Protein 2CCY (pdb70)

Organism: Magnetospirillum molischianum (NCBI:txid1083)

Sequence (254 aa):
QSKPEDLLKLRQGLMQTLKSQWVPIAGFAAGKADLPADAAQRAENMAMVAKLAPIGWAKGTEALPNGETKPEAFGSKSAEFLEGWKALATESTKLAAAAKAGPDALKAQAAATGKVCKACHEEFKQDQSKPEDLLKLRQGLMQTLKSQWVPIAGFAAGKADLPADAAQRAENMAMVAKLAPIGWAKGTEALPNGETKPEAFGSKSAEFLEGWKALATESTKLAAAAKAGPDALKAQAAATGKVCKACHEEFKQD

InterPro domains:
  IPR002321 Cytochrome c, class II [PF01322] (8-126)
  IPR002321 Cytochrome c, class II [PS51009] (7-127)
  IPR010980 Cytochrome c/b562 [SSF47175] (3-127)
  IPR012127 Cytochrome c prime [PIRSF000027] (2-127)
  IPR015984 Cytochrome c prime, subgroup [PR00608] (92-115)
  IPR015984 Cytochrome c prime, subgroup [PR00608] (115-126)

Secondary structure (DSSP, 8-state):
---HHHHHHHHHHHHHHHHHHHHHHHHHHTTSSPPPTTHHHHHHHHHHHHHHGGGGG-TT-TT-TT--B-HHHHTTTHHHHHHHHHHHHHHHHHHHHHHHH-HHHHHHHHHHHHHHHHHHHHHHB--/---HHHHHHHHHHHHHHHHHHHHHHHHHHHTSSPPPTTHHHHHHHHHHHHHHGGGGG-TT-TT-TT--B-GGGTTTTHHHHHHHHHHHHHHHHHHHHHHHH-HHHHHHHHHHHHHHHHHHHHHHB--

Structure (mmCIF, N/CA/C/O backbone):
data_2CCY
#
_entry.id   2CCY
#
_cell.length_a   56.580
_cell.length_b   72.330
_cell.length_c   75.440
_cell.angle_alpha   90.00
_cell.angle_beta   90.00
_cell.angle_gamma   90.00
#
_symmetry.space_group_name_H-M   'P 21 21 21'
#
loop_
_entity.id
_entity.type
_entity.pdbx_description
1 polymer 'CYTOCHROME C'
2 non-polymer 'HEME C'
3 water water
#
loop_
_atom_site.group_PDB
_atom_site.id
_atom_site.type_symbol
_atom_site.label_atom_id
_atom_site.label_alt_id
_atom_site.label_comp_id
_atom_site.label_asym_id
_atom_site.label_entity_id
_atom_site.label_seq_id
_atom_site.pdbx_PDB_ins_code
_atom_site.Cartn_x
_atom_site.Cartn_y
_atom_site.Cartn_z
_atom_site.occupancy
_atom_site.B_iso_or_equiv
_atom_site.auth_seq_id
_atom_site.auth_comp_id
_atom_site.auth_asym_id
_atom_site.auth_atom_id
_atom_site.pdbx_PDB_model_num
ATOM 1 N N . GLN A 1 2 ? -1.395 18.025 2.631 1.00 69.69 2 GLN A N 1
ATOM 2 C CA . GLN A 1 2 ? -2.061 17.062 3.528 1.00 69.14 2 GLN A CA 1
ATOM 3 C C . GLN A 1 2 ? -1.356 16.822 4.868 1.00 67.95 2 GLN A C 1
ATOM 4 O O . GLN A 1 2 ? -0.279 17.358 5.248 1.00 68.18 2 GLN A O 1
ATOM 6 N N . SER A 1 3 ? -2.007 15.946 5.635 1.00 65.37 3 SER A N 1
ATOM 7 C CA . SER A 1 3 ? -1.605 15.394 6.915 1.00 61.64 3 SER A CA 1
ATOM 8 C C . SER A 1 3 ? -2.548 15.743 8.061 1.00 57.48 3 SER A C 1
ATOM 9 O O . SER A 1 3 ? -2.935 16.924 8.098 1.00 58.42 3 SER A O 1
ATOM 12 N N . LYS A 1 4 ? -2.876 14.783 8.909 1.00 52.38 4 LYS A N 1
ATOM 13 C CA . LYS A 1 4 ? -3.710 15.093 10.098 1.00 46.69 4 LYS A CA 1
ATOM 14 C C . LYS A 1 4 ? -2.819 16.006 10.959 1.00 43.23 4 LYS A C 1
ATOM 15 O O . LYS A 1 4 ? -1.581 15.890 10.986 1.00 42.39 4 LYS A O 1
ATOM 21 N N . PRO A 1 5 ? -3.454 16.892 11.669 1.00 40.39 5 PRO A N 1
ATOM 22 C CA . PRO A 1 5 ? -2.779 17.869 12.515 1.00 37.12 5 PRO A CA 1
ATOM 23 C C . PRO A 1 5 ? -2.168 17.205 13.698 1.00 34.45 5 PRO A C 1
ATOM 24 O O . PRO A 1 5 ? -1.198 17.794 14.152 1.00 34.55 5 PRO A O 1
ATOM 28 N N . GLU A 1 6 ? -2.616 16.066 14.153 1.00 32.12 6 GLU A N 1
ATOM 29 C CA . GLU A 1 6 ? -2.014 15.443 15.335 1.00 32.28 6 GLU A CA 1
ATOM 30 C C . GLU A 1 6 ? -0.631 14.925 14.942 1.00 31.54 6 GLU A C 1
ATOM 31 O O . GLU A 1 6 ? 0.314 14.991 15.738 1.00 29.49 6 GLU A O 1
ATOM 37 N N . ASP A 1 7 ? -0.534 14.464 13.702 1.00 30.59 7 ASP A N 1
ATOM 38 C CA . ASP A 1 7 ? 0.742 13.990 13.102 1.00 29.00 7 ASP A CA 1
ATOM 39 C C . ASP A 1 7 ? 1.674 15.166 12.826 1.00 27.92 7 ASP A C 1
ATOM 40 O O . ASP A 1 7 ? 2.957 15.004 12.969 1.00 27.69 7 ASP A O 1
ATOM 45 N N . LEU A 1 8 ? 1.147 16.277 12.338 1.00 24.88 8 LEU A N 1
ATOM 46 C CA . LEU A 1 8 ? 1.871 17.476 12.182 1.00 26.77 8 LEU A CA 1
ATOM 47 C C . LEU A 1 8 ? 2.411 17.947 13.559 1.00 24.32 8 LEU A C 1
ATOM 48 O O . LEU A 1 8 ? 3.523 18.510 13.499 1.00 27.20 8 LEU A O 1
ATOM 53 N N . LEU A 1 9 ? 1.576 17.789 14.596 1.00 24.36 9 LEU A N 1
ATOM 54 C CA . LEU A 1 9 ? 2.138 18.370 15.858 1.00 23.20 9 LEU A CA 1
ATOM 55 C C . LEU A 1 9 ? 3.183 17.378 16.398 1.00 21.24 9 LEU A C 1
ATOM 56 O O . LEU A 1 9 ? 4.038 17.793 17.162 1.00 20.44 9 LEU A O 1
ATOM 61 N N . LYS A 1 10 ? 2.905 16.102 16.260 1.00 22.30 10 LYS A N 1
ATOM 62 C CA . LYS A 1 10 ? 3.912 15.058 16.725 1.00 24.15 10 LYS A CA 1
ATOM 63 C C . LYS A 1 10 ? 5.266 15.385 16.010 1.00 24.16 10 LYS A C 1
ATOM 64 O O . LYS A 1 10 ? 6.290 15.212 16.692 1.00 21.46 10 LYS A O 1
ATOM 70 N N . LEU A 1 11 ? 5.295 15.639 14.727 1.00 20.29 11 LEU A N 1
ATOM 71 C CA . LEU A 1 11 ? 6.466 16.097 13.966 1.00 23.29 11 LEU A CA 1
ATOM 72 C C . LEU A 1 11 ? 7.251 17.154 14.667 1.00 24.20 11 LEU A C 1
ATOM 73 O O . LEU A 1 11 ? 8.444 17.104 15.130 1.00 18.50 11 LEU A O 1
ATOM 78 N N . ARG A 1 12 ? 6.616 18.280 14.857 1.00 21.44 12 ARG A N 1
ATOM 79 C CA . ARG A 1 12 ? 7.108 19.506 15.459 1.00 18.15 12 ARG A CA 1
ATOM 80 C C . ARG A 1 12 ? 7.571 19.194 16.881 1.00 21.06 12 ARG A C 1
ATOM 81 O O . ARG A 1 12 ? 8.732 19.516 17.254 1.00 19.45 12 ARG A O 1
ATOM 89 N N . GLN A 1 13 ? 6.717 18.621 17.675 1.00 19.76 13 GLN A N 1
ATOM 90 C CA . GLN A 1 13 ? 7.107 18.413 19.062 1.00 19.88 13 GLN A CA 1
ATOM 91 C C . GLN A 1 13 ? 8.174 17.335 19.110 1.00 18.18 13 GLN A C 1
ATOM 92 O O . GLN A 1 13 ? 8.879 17.329 20.161 1.00 20.55 13 GLN A O 1
ATOM 98 N N . GLY A 1 14 ? 8.109 16.289 18.305 1.00 17.98 14 GLY A N 1
ATOM 99 C CA . GLY A 1 14 ? 9.140 15.202 18.416 1.00 16.09 14 GLY A CA 1
ATOM 100 C C . GLY A 1 14 ? 10.525 15.821 17.951 1.00 15.33 14 GLY A C 1
ATOM 101 O O . GLY A 1 14 ? 11.502 15.199 18.495 1.00 20.13 14 GLY A O 1
ATOM 102 N N . LEU A 1 15 ? 10.548 16.685 16.985 1.00 17.76 15 LEU A N 1
ATOM 103 C CA . LEU A 1 15 ? 11.899 17.267 16.698 1.00 16.12 15 LEU A CA 1
ATOM 104 C C . LEU A 1 15 ? 12.449 17.910 17.929 1.00 18.15 15 LEU A C 1
ATOM 105 O O . LEU A 1 15 ? 13.672 17.905 18.219 1.00 19.47 15 LEU A O 1
ATOM 110 N N . MET A 1 16 ? 11.648 18.627 18.716 1.00 19.05 16 MET A N 1
ATOM 111 C CA . MET A 1 16 ? 12.065 19.379 19.895 1.00 17.98 16 MET A CA 1
ATOM 112 C C . MET A 1 16 ? 12.466 18.408 20.990 1.00 20.20 16 MET A C 1
ATOM 113 O O . MET A 1 16 ? 13.334 18.657 21.833 1.00 18.85 16 MET A O 1
ATOM 118 N N . GLN A 1 17 ? 11.793 17.245 21.097 1.00 19.00 17 GLN A N 1
ATOM 119 C CA . GLN A 1 17 ? 12.176 16.252 22.075 1.00 16.10 17 GLN A CA 1
ATOM 120 C C . GLN A 1 17 ? 13.592 15.695 21.585 1.00 18.06 17 GLN A C 1
ATOM 121 O O . GLN A 1 17 ? 14.200 15.305 22.580 1.00 18.99 17 GLN A O 1
ATOM 127 N N . THR A 1 18 ? 13.801 15.552 20.300 1.00 18.01 18 THR A N 1
ATOM 128 C CA . THR A 1 18 ? 15.151 14.992 19.911 1.00 15.80 18 THR A CA 1
ATOM 129 C C . THR A 1 18 ? 16.182 16.042 20.241 1.00 18.35 18 THR A C 1
ATOM 130 O O . THR A 1 18 ? 17.211 15.654 20.891 1.00 17.45 18 THR A O 1
ATOM 134 N N . LEU A 1 19 ? 15.938 17.328 20.053 1.00 21.82 19 LEU A N 1
ATOM 135 C CA . LEU A 1 19 ? 16.812 18.404 20.516 1.00 20.49 19 LEU A CA 1
ATOM 136 C C . LEU A 1 19 ? 17.104 18.357 22.013 1.00 22.94 19 LEU A C 1
ATOM 137 O O . LEU A 1 19 ? 18.287 18.278 22.470 1.00 23.95 19 LEU A O 1
ATOM 142 N N . LYS A 1 20 ? 16.102 18.265 22.883 1.00 20.52 20 LYS A N 1
ATOM 143 C CA . LYS A 1 20 ? 16.261 18.212 24.316 1.00 21.27 20 LYS A CA 1
ATOM 144 C C . LYS A 1 20 ? 17.036 16.965 24.697 1.00 21.47 20 LYS A C 1
ATOM 145 O O . LYS A 1 20 ? 17.878 17.109 25.567 1.00 23.20 20 LYS A O 1
ATOM 151 N N . SER A 1 21 ? 16.752 15.857 24.059 1.00 20.06 21 SER A N 1
ATOM 152 C CA . SER A 1 21 ? 17.453 14.611 24.543 1.00 18.66 21 SER A CA 1
ATOM 153 C C . SER A 1 21 ? 18.953 14.760 24.302 1.00 21.75 21 SER A C 1
ATOM 154 O O . SER A 1 21 ? 19.745 14.243 25.132 1.00 22.77 21 SER A O 1
ATOM 157 N N . GLN A 1 22 ? 19.405 15.378 23.277 1.00 21.80 22 GLN A N 1
ATOM 158 C CA . GLN A 1 22 ? 20.891 15.614 23.086 1.00 21.62 22 GLN A CA 1
ATOM 159 C C . GLN A 1 22 ? 21.421 16.790 23.929 1.00 22.41 22 GLN A C 1
ATOM 160 O O . GLN A 1 22 ? 22.658 16.695 24.250 1.00 23.41 22 GLN A O 1
ATOM 166 N N . TRP A 1 23 ? 20.676 17.815 24.236 1.00 21.73 23 TRP A N 1
ATOM 167 C CA . TRP A 1 23 ? 21.127 19.021 24.909 1.00 22.68 23 TRP A CA 1
ATOM 168 C C . TRP A 1 23 ? 21.297 18.799 26.396 1.00 26.15 23 TRP A C 1
ATOM 169 O O . TRP A 1 23 ? 22.209 19.267 27.074 1.00 25.17 23 TRP A O 1
ATOM 180 N N . VAL A 1 24 ? 20.382 18.040 26.949 1.00 26.98 24 VAL A N 1
ATOM 181 C CA . VAL A 1 24 ? 20.265 17.875 28.395 1.00 28.15 24 VAL A CA 1
ATOM 182 C C . VAL A 1 24 ? 21.494 17.503 29.176 1.00 26.64 24 VAL A C 1
ATOM 183 O O . VAL A 1 24 ? 21.759 18.156 30.212 1.00 27.57 24 VAL A O 1
ATOM 187 N N . PRO A 1 25 ? 22.246 16.512 28.802 1.00 25.69 25 PRO A N 1
ATOM 188 C CA . PRO A 1 25 ? 23.421 16.055 29.516 1.00 24.71 25 PRO A CA 1
ATOM 189 C C . PRO A 1 25 ? 24.487 17.146 29.521 1.00 26.44 25 PRO A C 1
ATOM 190 O O . PRO A 1 25 ? 25.325 17.187 30.435 1.00 30.16 25 PRO A O 1
ATOM 194 N N . ILE A 1 26 ? 24.535 17.834 28.401 1.00 26.36 26 ILE A N 1
ATOM 195 C CA . ILE A 1 26 ? 25.540 18.949 28.223 1.00 27.49 26 ILE A CA 1
ATOM 196 C C . ILE A 1 26 ? 25.165 20.185 29.058 1.00 27.02 26 ILE A C 1
ATOM 197 O O . ILE A 1 26 ? 26.045 20.783 29.713 1.00 27.18 26 ILE A O 1
ATOM 202 N N . ALA A 1 27 ? 23.922 20.627 29.080 1.00 26.90 27 ALA A N 1
ATOM 203 C CA . ALA A 1 27 ? 23.440 21.725 29.890 1.00 27.84 27 ALA A CA 1
ATOM 204 C C . ALA A 1 27 ? 23.663 21.294 31.344 1.00 30.65 27 ALA A C 1
ATOM 205 O O . ALA A 1 27 ? 24.119 22.120 32.147 1.00 34.09 27 ALA A O 1
ATOM 207 N N . GLY A 1 28 ? 23.420 20.033 31.675 1.00 29.92 28 GLY A N 1
ATOM 208 C CA . GLY A 1 28 ? 23.563 19.503 33.041 1.00 31.14 28 GLY A CA 1
ATOM 209 C C . GLY A 1 28 ? 25.003 19.646 33.536 1.00 34.26 28 GLY A C 1
ATOM 210 O O . GLY A 1 28 ? 25.195 20.141 34.658 1.00 33.64 28 GLY A O 1
ATOM 211 N N . PHE A 1 29 ? 25.953 19.237 32.729 1.00 34.91 29 PHE A N 1
ATOM 212 C CA . PHE A 1 29 ? 27.375 19.461 32.920 1.00 36.62 29 PHE A CA 1
ATOM 213 C C . PHE A 1 29 ? 27.720 20.942 33.082 1.00 36.13 29 PHE A C 1
ATOM 214 O O . PHE A 1 29 ? 28.376 21.264 34.090 1.00 37.72 29 PHE A O 1
ATOM 222 N N . ALA A 1 30 ? 27.331 21.794 32.189 1.00 34.77 30 ALA A N 1
ATOM 223 C CA . ALA A 1 30 ? 27.686 23.204 32.224 1.00 35.84 30 ALA A CA 1
ATOM 224 C C . ALA A 1 30 ? 27.211 23.819 33.524 1.00 39.53 30 ALA A C 1
ATOM 225 O O . ALA A 1 30 ? 27.737 24.838 34.030 1.00 39.83 30 ALA A O 1
ATOM 227 N N . ALA A 1 31 ? 26.164 23.217 34.081 1.00 41.49 31 ALA A N 1
ATOM 228 C CA . ALA A 1 31 ? 25.508 23.669 35.299 1.00 42.76 31 ALA A CA 1
ATOM 229 C C . ALA A 1 31 ? 26.201 23.062 36.507 1.00 43.18 31 ALA A C 1
ATOM 230 O O . ALA A 1 31 ? 25.926 23.599 37.564 1.00 44.47 31 ALA A O 1
ATOM 232 N N . GLY A 1 32 ? 26.947 22.029 36.386 1.00 45.86 32 GLY A N 1
ATOM 233 C CA . GLY A 1 32 ? 27.671 21.393 37.507 1.00 48.93 32 GLY A CA 1
ATOM 234 C C . GLY A 1 32 ? 26.899 20.266 38.202 1.00 50.78 32 GLY A C 1
ATOM 235 O O . GLY A 1 32 ? 27.307 19.672 39.237 1.00 52.44 32 GLY A O 1
ATOM 236 N N . LYS A 1 33 ? 25.804 19.881 37.567 1.00 50.31 33 LYS A N 1
ATOM 237 C CA . LYS A 1 33 ? 24.865 18.872 38.014 1.00 48.94 33 LYS A CA 1
ATOM 238 C C . LYS A 1 33 ? 25.071 17.488 37.442 1.00 47.11 33 LYS A C 1
ATOM 239 O O . LYS A 1 33 ? 24.290 16.585 37.868 1.00 47.26 33 LYS A O 1
ATOM 245 N N . ALA A 1 34 ? 25.996 17.265 36.537 1.00 44.37 34 ALA A N 1
ATOM 246 C CA . ALA A 1 34 ? 26.180 15.905 35.973 1.00 42.52 34 ALA A CA 1
ATOM 247 C C . ALA A 1 34 ? 27.612 15.906 35.474 1.00 41.71 34 ALA A C 1
ATOM 248 O O . ALA A 1 34 ? 28.152 17.035 35.427 1.00 42.12 34 ALA A O 1
ATOM 250 N N . ASP A 1 35 ? 28.117 14.750 35.156 1.00 42.94 35 ASP A N 1
ATOM 251 C CA . ASP A 1 35 ? 29.498 14.664 34.652 1.00 43.94 35 ASP A CA 1
ATOM 252 C C . ASP A 1 35 ? 29.442 15.024 33.148 1.00 41.42 35 ASP A C 1
ATOM 253 O O . ASP A 1 35 ? 28.368 15.053 32.595 1.00 38.08 35 ASP A O 1
ATOM 258 N N . LEU A 1 36 ? 30.647 15.168 32.689 1.00 37.99 36 LEU A N 1
ATOM 259 C CA . LEU A 1 36 ? 30.823 15.506 31.285 1.00 37.76 36 LEU A CA 1
ATOM 260 C C . LEU A 1 36 ? 30.411 14.304 30.450 1.00 38.15 36 LEU A C 1
ATOM 261 O O . LEU A 1 36 ? 30.917 13.155 30.566 1.00 39.56 36 LEU A O 1
ATOM 266 N N . PRO A 1 37 ? 29.577 14.589 29.434 1.00 36.69 37 PRO A N 1
ATOM 267 C CA . PRO A 1 37 ? 29.149 13.510 28.540 1.00 35.94 37 PRO A CA 1
ATOM 268 C C . PRO A 1 37 ? 30.351 13.108 27.687 1.00 35.12 37 PRO A C 1
ATOM 269 O O . PRO A 1 37 ? 31.025 13.973 27.133 1.00 36.99 37 PRO A O 1
ATOM 273 N N . ALA A 1 38 ? 30.565 11.823 27.562 1.00 34.85 38 ALA A N 1
ATOM 274 C CA . ALA A 1 38 ? 31.696 11.335 26.730 1.00 33.63 38 ALA A CA 1
ATOM 275 C C . ALA A 1 38 ? 31.531 11.590 25.258 1.00 32.74 38 ALA A C 1
ATOM 276 O O . ALA A 1 38 ? 32.394 11.645 24.364 1.00 33.47 38 ALA A O 1
ATOM 278 N N . ASP A 1 39 ? 30.253 11.700 24.853 1.00 32.55 39 ASP A N 1
ATOM 279 C CA . ASP A 1 39 ? 29.798 11.902 23.480 1.00 31.46 39 ASP A CA 1
ATOM 280 C C . ASP A 1 39 ? 29.327 13.357 23.340 1.00 29.07 39 ASP A C 1
ATOM 281 O O . ASP A 1 39 ? 28.430 13.462 22.518 1.00 27.16 39 ASP A O 1
ATOM 286 N N . ALA A 1 40 ? 29.842 14.318 24.109 1.00 24.78 40 ALA A N 1
ATOM 287 C CA . ALA A 1 40 ? 29.313 15.643 23.933 1.00 22.72 40 ALA A CA 1
ATOM 288 C C . ALA A 1 40 ? 29.412 16.119 22.513 1.00 22.75 40 ALA A C 1
ATOM 289 O O . ALA A 1 40 ? 28.497 16.836 21.975 1.00 20.01 40 ALA A O 1
ATOM 291 N N . ALA A 1 41 ? 30.415 15.741 21.733 1.00 16.95 41 ALA A N 1
ATOM 292 C CA . ALA A 1 41 ? 30.658 16.223 20.389 1.00 17.96 41 ALA A CA 1
ATOM 293 C C . ALA A 1 41 ? 29.534 15.718 19.457 1.00 17.53 41 ALA A C 1
ATOM 294 O O . ALA A 1 41 ? 29.035 16.505 18.619 1.00 23.61 41 ALA A O 1
ATOM 296 N N . GLN A 1 42 ? 29.190 14.492 19.542 1.00 19.99 42 GLN A N 1
ATOM 297 C CA . GLN A 1 42 ? 28.206 13.772 18.745 1.00 19.62 42 GLN A CA 1
ATOM 298 C C . GLN A 1 42 ? 26.787 14.406 19.105 1.00 15.08 42 GLN A C 1
ATOM 299 O O . GLN A 1 42 ? 26.171 14.678 18.072 1.00 16.62 42 GLN A O 1
ATOM 309 N N . ARG A 1 43 ? 26.560 14.594 20.377 1.00 17.73 43 ARG A N 1
ATOM 310 C CA . ARG A 1 43 ? 25.291 15.271 20.763 1.00 17.37 43 ARG A CA 1
ATOM 311 C C . ARG A 1 43 ? 25.100 16.565 20.063 1.00 18.59 43 ARG A C 1
ATOM 312 O O . ARG A 1 43 ? 24.042 17.098 19.634 1.00 17.74 43 ARG A O 1
ATOM 320 N N . ALA A 1 44 ? 26.253 17.375 20.182 1.00 16.93 44 ALA A N 1
ATOM 321 C CA . ALA A 1 44 ? 26.180 18.691 19.532 1.00 17.58 44 ALA A CA 1
ATOM 322 C C . ALA A 1 44 ? 25.980 18.617 18.080 1.00 18.91 44 ALA A C 1
ATOM 323 O O . ALA A 1 44 ? 25.279 19.540 17.578 1.00 18.67 44 ALA A O 1
ATOM 325 N N . GLU A 1 45 ? 26.673 17.780 17.269 1.00 17.82 45 GLU A N 1
ATOM 326 C CA . GLU A 1 45 ? 26.413 17.719 15.853 1.00 17.18 45 GLU A CA 1
ATOM 327 C C . GLU A 1 45 ? 24.911 17.256 15.616 1.00 15.18 45 GLU A C 1
ATOM 328 O O . GLU A 1 45 ? 24.432 17.718 14.561 1.00 17.08 45 GLU A O 1
ATOM 334 N N . ASN A 1 46 ? 24.461 16.448 16.531 1.00 15.94 46 ASN A N 1
ATOM 335 C CA . ASN A 1 46 ? 23.045 16.024 16.319 1.00 13.46 46 ASN A CA 1
ATOM 336 C C . ASN A 1 46 ? 22.170 17.286 16.503 1.00 18.99 46 ASN A C 1
ATOM 337 O O . ASN A 1 46 ? 21.130 17.316 15.762 1.00 15.37 46 ASN A O 1
ATOM 342 N N . MET A 1 47 ? 22.404 18.063 17.535 1.00 15.93 47 MET A N 1
ATOM 343 C CA . MET A 1 47 ? 21.627 19.318 17.692 1.00 17.96 47 MET A CA 1
ATOM 344 C C . MET A 1 47 ? 21.733 20.115 16.424 1.00 18.28 47 MET A C 1
ATOM 345 O O . MET A 1 47 ? 20.645 20.733 16.178 1.00 17.78 47 MET A O 1
ATOM 350 N N . ALA A 1 48 ? 22.883 20.320 15.755 1.00 16.21 48 ALA A N 1
ATOM 351 C CA . ALA A 1 48 ? 22.933 21.127 14.567 1.00 14.35 48 ALA A CA 1
ATOM 352 C C . ALA A 1 48 ? 22.050 20.532 13.480 1.00 18.32 48 ALA A C 1
ATOM 353 O O . ALA A 1 48 ? 21.447 21.334 12.755 1.00 18.41 48 ALA A O 1
ATOM 355 N N . MET A 1 49 ? 21.981 19.254 13.289 1.00 16.48 49 MET A N 1
ATOM 356 C CA . MET A 1 49 ? 21.096 18.642 12.299 1.00 12.28 49 MET A CA 1
ATOM 357 C C . MET A 1 49 ? 19.618 18.924 12.733 1.00 14.88 49 MET A C 1
ATOM 358 O O . MET A 1 49 ? 18.938 19.265 11.734 1.00 16.74 49 MET A O 1
ATOM 363 N N . VAL A 1 50 ? 19.295 18.776 13.939 1.00 16.12 50 VAL A N 1
ATOM 364 C CA . VAL A 1 50 ? 17.809 19.116 14.275 1.00 17.85 50 VAL A CA 1
ATOM 365 C C . VAL A 1 50 ? 17.500 20.486 13.832 1.00 19.90 50 VAL A C 1
ATOM 366 O O . VAL A 1 50 ? 16.352 20.885 13.365 1.00 17.45 50 VAL A O 1
ATOM 370 N N . ALA A 1 51 ? 18.386 21.477 14.064 1.00 18.69 51 ALA A N 1
ATOM 371 C CA . ALA A 1 51 ? 18.190 22.848 13.811 1.00 19.82 51 ALA A CA 1
ATOM 372 C C . ALA A 1 51 ? 18.006 23.132 12.369 1.00 19.96 51 ALA A C 1
ATOM 373 O O . ALA A 1 51 ? 17.183 24.007 11.988 1.00 22.61 51 ALA A O 1
ATOM 375 N N . LYS A 1 52 ? 18.624 22.362 11.484 1.00 19.77 52 LYS A N 1
ATOM 376 C CA . LYS A 1 52 ? 18.500 22.490 10.048 1.00 18.19 52 LYS A CA 1
ATOM 377 C C . LYS A 1 52 ? 17.168 21.984 9.504 1.00 22.13 52 LYS A C 1
ATOM 378 O O . LYS A 1 52 ? 16.622 22.435 8.526 1.00 23.88 52 LYS A O 1
ATOM 384 N N . LEU A 1 53 ? 16.664 21.004 10.235 1.00 19.06 53 LEU A N 1
ATOM 385 C CA . LEU A 1 53 ? 15.439 20.300 9.948 1.00 20.38 53 LEU A CA 1
ATOM 386 C C . LEU A 1 53 ? 14.270 21.101 10.601 1.00 21.21 53 LEU A C 1
ATOM 387 O O . LEU A 1 53 ? 13.171 20.914 10.048 1.00 22.30 53 LEU A O 1
ATOM 392 N N . ALA A 1 54 ? 14.469 21.758 11.692 1.00 21.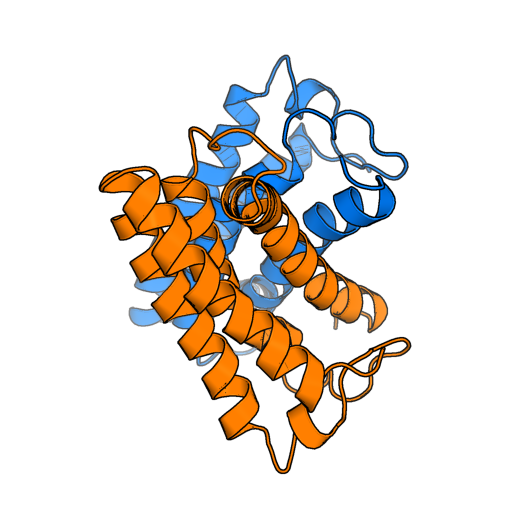81 54 ALA A N 1
ATOM 393 C CA . ALA A 1 54 ? 13.376 22.451 12.427 1.00 20.59 54 ALA A CA 1
ATOM 394 C C . ALA A 1 54 ? 12.306 23.148 11.661 1.00 20.85 54 ALA A C 1
ATOM 395 O O . ALA A 1 54 ? 11.099 22.975 12.002 1.00 25.37 54 ALA A O 1
ATOM 397 N N . PRO A 1 55 ? 12.592 23.999 10.728 1.00 21.15 55 PRO A N 1
ATOM 398 C CA . PRO A 1 55 ? 11.624 24.781 9.965 1.00 22.28 55 PRO A CA 1
ATOM 399 C C . PRO A 1 55 ? 10.546 23.880 9.418 1.00 25.18 55 PRO A C 1
ATOM 400 O O . PRO A 1 55 ? 9.415 24.409 9.269 1.00 26.95 55 PRO A O 1
ATOM 404 N N . ILE A 1 56 ? 10.797 22.644 9.074 1.00 24.38 56 ILE A N 1
ATOM 405 C CA . ILE A 1 56 ? 9.739 21.737 8.545 1.00 22.42 56 ILE A CA 1
ATOM 406 C C . ILE A 1 56 ? 8.535 21.761 9.520 1.00 24.07 56 ILE A C 1
ATOM 407 O O . ILE A 1 56 ? 7.426 21.542 8.944 1.00 24.53 56 ILE A O 1
ATOM 412 N N . GLY A 1 57 ? 8.791 21.782 10.801 1.00 19.96 57 GLY A N 1
ATOM 413 C CA . GLY A 1 57 ? 7.694 21.592 11.813 1.00 21.53 57 GLY A CA 1
ATOM 414 C C . GLY A 1 57 ? 6.859 22.897 11.774 1.00 24.41 57 GLY A C 1
ATOM 415 O O . GLY A 1 57 ? 5.861 22.880 12.542 1.00 26.59 57 GLY A O 1
ATOM 416 N N . TRP A 1 58 ? 7.286 23.899 11.124 1.00 22.93 58 TRP A N 1
ATOM 417 C CA . TRP A 1 58 ? 6.495 25.164 11.201 1.00 25.86 58 TRP A CA 1
ATOM 418 C C . TRP A 1 58 ? 6.177 25.554 9.769 1.00 27.90 58 TRP A C 1
ATOM 419 O O . TRP A 1 58 ? 6.104 26.745 9.516 1.00 32.26 58 TRP A O 1
ATOM 430 N N . ALA A 1 59 ? 6.033 24.624 8.868 1.00 28.67 59 ALA A N 1
ATOM 431 C CA . ALA A 1 59 ? 5.772 24.850 7.448 1.00 29.36 59 ALA A CA 1
ATOM 432 C C . ALA A 1 59 ? 4.346 25.485 7.316 1.00 31.47 59 ALA A C 1
ATOM 433 O O . ALA A 1 59 ? 3.610 25.445 8.275 1.00 27.99 59 ALA A O 1
ATOM 435 N N . LYS A 1 60 ? 4.218 25.984 6.060 1.00 34.19 60 LYS A N 1
ATOM 436 C CA . LYS A 1 60 ? 2.880 26.639 5.780 1.00 37.69 60 LYS A CA 1
ATOM 437 C C . LYS A 1 60 ? 1.839 25.560 5.998 1.00 37.65 60 LYS A C 1
ATOM 438 O O . LYS A 1 60 ? 2.095 24.391 5.608 1.00 38.49 60 LYS A O 1
ATOM 444 N N . GLY A 1 61 ? 0.738 25.916 6.671 1.00 38.11 61 GLY A N 1
ATOM 445 C CA . GLY A 1 61 ? -0.333 24.901 6.888 1.00 34.61 61 GLY A CA 1
ATOM 446 C C . GLY A 1 61 ? -0.366 24.371 8.308 1.00 36.10 61 GLY A C 1
ATOM 447 O O . GLY A 1 61 ? -1.240 23.501 8.583 1.00 35.55 61 GLY A O 1
ATOM 448 N N . THR A 1 62 ? 0.607 24.845 9.127 1.00 34.51 62 THR A N 1
ATOM 449 C CA . THR A 1 62 ? 0.634 24.360 10.530 1.00 33.72 62 THR A CA 1
ATOM 450 C C . THR A 1 62 ? 0.538 25.595 11.429 1.00 35.31 62 THR A C 1
ATOM 451 O O . THR A 1 62 ? 0.959 25.470 12.587 1.00 32.20 62 THR A O 1
ATOM 455 N N . GLU A 1 63 ? 0.054 26.702 10.858 1.00 36.11 63 GLU A N 1
ATOM 456 C CA . GLU A 1 63 ? -0.074 27.922 11.618 1.00 39.13 63 GLU A CA 1
ATOM 457 C C . GLU A 1 63 ? -1.115 27.749 12.739 1.00 38.81 63 GLU A C 1
ATOM 458 O O . GLU A 1 63 ? -0.877 28.433 13.760 1.00 41.15 63 GLU A O 1
ATOM 464 N N . ALA A 1 64 ? -2.088 26.901 12.540 1.00 37.32 64 ALA A N 1
ATOM 465 C CA . ALA A 1 64 ? -3.068 26.817 13.631 1.00 37.92 64 ALA A CA 1
ATOM 466 C C . ALA A 1 64 ? -3.397 25.420 13.984 1.00 39.24 64 ALA A C 1
ATOM 467 O O . ALA A 1 64 ? -4.609 25.025 13.948 1.00 39.49 64 ALA A O 1
ATOM 469 N N . LEU A 1 65 ? -2.354 24.645 14.363 1.00 37.66 65 LEU A N 1
ATOM 470 C CA . LEU A 1 65 ? -2.658 23.260 14.783 1.00 35.52 65 LEU A CA 1
ATOM 471 C C . LEU A 1 65 ? -3.225 23.431 16.194 1.00 35.54 65 LEU A C 1
ATOM 472 O O . LEU A 1 65 ? -2.748 24.285 16.903 1.00 36.87 65 LEU A O 1
ATOM 477 N N . PRO A 1 66 ? -4.205 22.632 16.490 1.00 36.72 66 PRO A N 1
ATOM 478 C CA . PRO A 1 66 ? -4.810 22.571 17.830 1.00 37.90 66 PRO A CA 1
ATOM 479 C C . PRO A 1 66 ? -3.688 21.854 18.659 1.00 37.49 66 PRO A C 1
ATOM 480 O O . PRO A 1 66 ? -2.991 20.877 18.225 1.00 38.49 66 PRO A O 1
ATOM 484 N N . ASN A 1 67 ? -3.645 22.410 19.854 1.00 34.53 67 ASN A N 1
ATOM 485 C CA . ASN A 1 67 ? -2.657 21.958 20.799 1.00 32.25 67 ASN A CA 1
ATOM 486 C C . ASN A 1 67 ? -1.321 22.583 20.469 1.00 31.03 67 ASN A C 1
ATOM 487 O O . ASN A 1 67 ? -0.420 22.302 21.240 1.00 32.34 67 ASN A O 1
ATOM 492 N N . GLY A 1 68 ? -1.224 23.391 19.481 1.00 30.91 68 GLY A N 1
ATOM 493 C CA . GLY A 1 68 ? -0.028 24.144 19.058 1.00 28.63 68 GLY A CA 1
ATOM 494 C C . GLY A 1 68 ? 0.339 25.161 20.112 1.00 32.41 68 GLY A C 1
ATOM 495 O O . GLY A 1 68 ? -0.553 25.711 20.848 1.00 31.20 68 GLY A O 1
ATOM 496 N N . GLU A 1 69 ? 1.613 25.446 20.325 1.00 28.51 69 GLU A N 1
ATOM 497 C CA . GLU A 1 69 ? 2.134 26.298 21.352 1.00 28.70 69 GLU A CA 1
ATOM 498 C C . GLU A 1 69 ? 3.041 27.349 20.744 1.00 29.14 69 GLU A C 1
ATOM 499 O O . GLU A 1 69 ? 3.838 27.914 21.504 1.00 28.20 69 GLU A O 1
ATOM 505 N N . THR A 1 70 ? 2.761 27.679 19.524 1.00 27.77 70 THR A N 1
ATOM 506 C CA . THR A 1 70 ? 3.709 28.754 18.950 1.00 27.73 70 THR A CA 1
ATOM 507 C C . THR A 1 70 ? 2.830 29.975 18.629 1.00 31.19 70 THR A C 1
ATOM 508 O O . THR A 1 70 ? 1.718 29.733 18.066 1.00 31.73 70 THR A O 1
ATOM 512 N N . LYS A 1 71 ? 3.322 31.119 18.941 1.00 31.66 71 LYS A N 1
ATOM 513 C CA . LYS A 1 71 ? 2.661 32.382 18.674 1.00 35.57 71 LYS A CA 1
ATOM 514 C C . LYS A 1 71 ? 2.500 32.565 17.163 1.00 37.64 71 LYS A C 1
ATOM 515 O O . LYS A 1 71 ? 3.371 32.300 16.302 1.00 34.69 71 LYS A O 1
ATOM 521 N N . PRO A 1 72 ? 1.319 33.190 16.836 1.00 36.93 72 PRO A N 1
ATOM 522 C CA . PRO A 1 72 ? 0.939 33.468 15.444 1.00 35.75 72 PRO A CA 1
ATOM 523 C C . PRO A 1 72 ? 2.028 34.269 14.742 1.00 35.30 72 PRO A C 1
ATOM 524 O O . PRO A 1 72 ? 2.153 34.097 13.505 1.00 35.54 72 PRO A O 1
ATOM 528 N N . GLU A 1 73 ? 2.823 35.035 15.463 1.00 32.77 73 GLU A N 1
ATOM 529 C CA . GLU A 1 73 ? 3.881 35.863 14.847 1.00 33.90 73 GLU A CA 1
ATOM 530 C C . GLU A 1 73 ? 4.985 35.037 14.178 1.00 31.88 73 GLU A C 1
ATOM 531 O O . GLU A 1 73 ? 5.601 35.503 13.170 1.00 32.00 73 GLU A O 1
ATOM 537 N N . ALA A 1 74 ? 5.167 33.823 14.654 1.00 32.37 74 ALA A N 1
ATOM 538 C CA . ALA A 1 74 ? 6.236 32.927 14.147 1.00 33.24 74 ALA A CA 1
ATOM 539 C C . ALA A 1 74 ? 6.056 32.596 12.689 1.00 34.61 74 ALA A C 1
ATOM 540 O O . ALA A 1 74 ? 6.996 32.449 11.882 1.00 33.33 74 ALA A O 1
ATOM 542 N N . PHE A 1 75 ? 4.766 32.511 12.307 1.00 35.30 75 PHE A N 1
ATOM 543 C CA . PHE A 1 75 ? 4.352 32.175 10.959 1.00 36.61 75 PHE A CA 1
ATOM 544 C C . PHE A 1 75 ? 4.227 33.380 10.023 1.00 39.08 75 PHE A C 1
ATOM 545 O O . PHE A 1 75 ? 4.111 33.084 8.799 1.00 42.02 75 PHE A O 1
ATOM 553 N N . GLY A 1 76 ? 4.088 34.585 10.530 1.00 39.72 76 GLY A N 1
ATOM 554 C CA . GLY A 1 76 ? 3.823 35.695 9.632 1.00 41.70 76 GLY A CA 1
ATOM 555 C C . GLY A 1 76 ? 4.700 36.912 9.813 1.00 42.40 76 GLY A C 1
ATOM 556 O O . GLY A 1 76 ? 5.699 37.061 9.104 1.00 42.72 76 GLY A O 1
ATOM 557 N N . SER A 1 77 ? 4.225 37.744 10.732 1.00 43.49 77 SER A N 1
ATOM 558 C CA . SER A 1 77 ? 4.848 39.024 11.052 1.00 45.89 77 SER A CA 1
ATOM 559 C C . SER A 1 77 ? 6.295 38.932 11.518 1.00 46.27 77 SER A C 1
ATOM 560 O O . SER A 1 77 ? 7.060 39.861 11.144 1.00 47.94 77 SER A O 1
ATOM 563 N N . LYS A 1 78 ? 6.650 3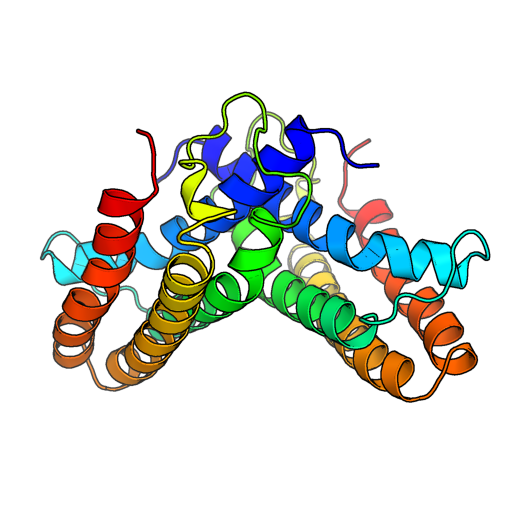7.889 12.270 1.00 45.11 78 LYS A N 1
ATOM 564 C CA . LYS A 1 78 ? 8.035 37.737 12.714 1.00 44.20 78 LYS A CA 1
ATOM 565 C C . LYS A 1 78 ? 8.670 36.477 12.175 1.00 43.95 78 LYS A C 1
ATOM 566 O O . LYS A 1 78 ? 9.597 35.918 12.789 1.00 44.87 78 LYS A O 1
ATOM 572 N N . SER A 1 79 ? 8.235 36.025 11.063 1.00 39.70 79 SER A N 1
ATOM 573 C CA . SER A 1 79 ? 8.655 34.806 10.392 1.00 41.01 79 SER A CA 1
ATOM 574 C C . SER A 1 79 ? 10.156 34.788 10.106 1.00 41.12 79 SER A C 1
ATOM 575 O O . SER A 1 79 ? 10.829 33.786 10.360 1.00 40.45 79 SER A O 1
ATOM 578 N N . ALA A 1 80 ? 10.664 35.932 9.622 1.00 40.90 80 ALA A N 1
ATOM 579 C CA . ALA A 1 80 ? 12.109 36.036 9.364 1.00 40.18 80 ALA A CA 1
ATOM 580 C C . ALA A 1 80 ? 12.932 35.842 10.648 1.00 39.60 80 ALA A C 1
ATOM 581 O O . ALA A 1 80 ? 13.880 35.024 10.604 1.00 37.89 80 ALA A O 1
ATOM 583 N N . GLU A 1 81 ? 12.590 36.541 11.697 1.00 36.62 81 GLU A N 1
ATOM 584 C CA . GLU A 1 81 ? 13.215 36.491 12.998 1.00 37.28 81 GLU A CA 1
ATOM 585 C C . GLU A 1 81 ? 13.189 35.048 13.558 1.00 34.51 81 GLU A C 1
ATOM 586 O O . GLU A 1 81 ? 14.109 34.703 14.261 1.00 33.83 81 GLU A O 1
ATOM 592 N N . PHE A 1 82 ? 12.057 34.399 13.395 1.00 31.91 82 PHE A N 1
ATOM 593 C CA . PHE A 1 82 ? 11.920 33.015 13.847 1.00 30.96 82 PHE A CA 1
ATOM 594 C C . PHE A 1 82 ? 12.833 32.095 13.034 1.00 28.24 82 PHE A C 1
ATOM 595 O O . PHE A 1 82 ? 13.615 31.420 13.700 1.00 30.62 82 PHE A O 1
ATOM 603 N N . LEU A 1 83 ? 12.780 32.109 11.701 1.00 29.35 83 LEU A N 1
ATOM 604 C CA . LEU A 1 83 ? 13.707 31.245 10.950 1.00 29.16 83 LEU A CA 1
ATOM 605 C C . LEU A 1 83 ? 15.159 31.640 11.274 1.00 28.13 83 LEU A C 1
ATOM 606 O O . LEU A 1 83 ? 16.036 30.792 11.122 1.00 26.81 83 LEU A O 1
ATOM 611 N N . GLU A 1 84 ? 15.380 32.871 11.677 1.00 28.57 84 GLU A N 1
ATOM 612 C CA . GLU A 1 84 ? 16.758 33.260 11.958 1.00 26.55 84 GLU A CA 1
ATOM 613 C C . GLU A 1 84 ? 17.291 32.575 13.192 1.00 28.05 84 GLU A C 1
ATOM 614 O O . GLU A 1 84 ? 18.541 32.474 13.435 1.00 27.40 84 GLU A O 1
ATOM 620 N N . GLY A 1 85 ? 16.427 32.390 14.155 1.00 25.74 85 GLY A N 1
ATOM 621 C CA . GLY A 1 85 ? 16.772 31.724 15.430 1.00 26.37 85 GLY A CA 1
ATOM 622 C C . GLY A 1 85 ? 17.245 30.257 15.133 1.00 26.57 85 GLY A C 1
ATOM 623 O O . GLY A 1 85 ? 18.098 29.747 15.846 1.00 24.94 85 GLY A O 1
ATOM 624 N N . TRP A 1 86 ? 16.589 29.556 14.190 1.00 27.05 86 TRP A N 1
ATOM 625 C CA . TRP A 1 86 ? 16.968 28.166 13.876 1.00 22.01 86 TRP A CA 1
ATOM 626 C C . TRP A 1 86 ? 18.429 28.156 13.346 1.00 24.63 86 TRP A C 1
ATOM 627 O O . TRP A 1 86 ? 19.322 27.349 13.630 1.00 25.32 86 TRP A O 1
ATOM 638 N N . LYS A 1 87 ? 18.686 29.154 12.572 1.00 24.93 87 LYS A N 1
ATOM 639 C CA . LYS A 1 87 ? 20.007 29.384 11.882 1.00 24.08 87 LYS A CA 1
ATOM 640 C C . LYS A 1 87 ? 21.009 29.563 12.979 1.00 24.29 87 LYS A C 1
ATOM 641 O O . LYS A 1 87 ? 22.178 28.997 12.893 1.00 26.45 87 LYS A O 1
ATOM 647 N N . ALA A 1 88 ? 20.695 30.458 13.893 1.00 22.00 88 ALA A N 1
ATOM 648 C CA . ALA A 1 88 ? 21.646 30.720 15.005 1.00 21.24 88 ALA A CA 1
ATOM 649 C C . ALA A 1 88 ? 21.905 29.482 15.800 1.00 24.61 88 ALA A C 1
ATOM 650 O O . ALA A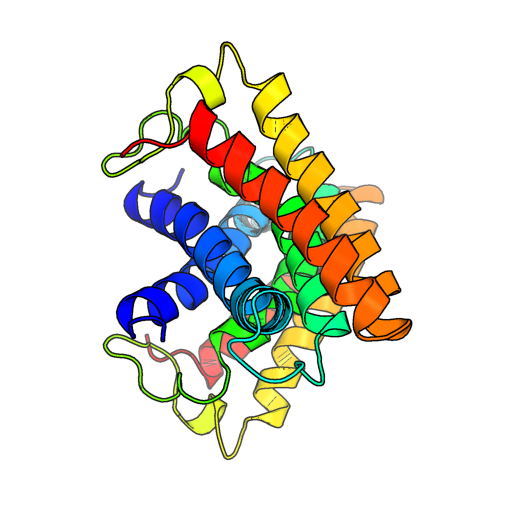 1 88 ? 23.005 29.246 16.291 1.00 21.30 88 ALA A O 1
ATOM 652 N N . LEU A 1 89 ? 20.808 28.676 16.135 1.00 23.43 89 LEU A N 1
ATOM 653 C CA . LEU A 1 89 ? 20.980 27.445 16.884 1.00 20.57 89 LEU A CA 1
ATOM 654 C C . LEU A 1 89 ? 21.991 26.531 16.164 1.00 19.51 89 LEU A C 1
ATOM 655 O O . LEU A 1 89 ? 22.746 25.812 16.780 1.00 23.39 89 LEU A O 1
ATOM 660 N N . ALA A 1 90 ? 21.772 26.313 14.905 1.00 19.37 90 ALA A N 1
ATOM 661 C CA . ALA A 1 90 ? 22.577 25.452 14.061 1.00 20.32 90 ALA A CA 1
ATOM 662 C C . ALA A 1 90 ? 24.069 25.948 14.123 1.00 21.37 90 ALA A C 1
ATOM 663 O O . ALA A 1 90 ? 24.912 25.074 14.338 1.00 24.09 90 ALA A O 1
ATOM 665 N N . THR A 1 91 ? 24.335 27.224 13.963 1.00 23.81 91 THR A N 1
ATOM 666 C CA . THR A 1 91 ? 25.783 27.577 14.067 1.00 22.70 91 THR A CA 1
ATOM 667 C C . THR A 1 91 ? 26.343 27.468 15.472 1.00 22.04 91 THR A C 1
ATOM 668 O O . THR A 1 91 ? 27.463 27.014 15.651 1.00 21.81 91 THR A O 1
ATOM 672 N N . GLU A 1 92 ? 25.520 27.774 16.493 1.00 20.35 92 GLU A N 1
ATOM 673 C CA . GLU A 1 92 ? 25.969 27.607 17.872 1.00 21.31 92 GLU A CA 1
ATOM 674 C C . GLU A 1 92 ? 26.198 26.147 18.188 1.00 21.76 92 GLU A C 1
ATOM 675 O O . GLU A 1 92 ? 27.119 25.818 18.981 1.00 21.68 92 GLU A O 1
ATOM 681 N N . SER A 1 93 ? 25.385 25.236 17.647 1.00 16.36 93 SER A N 1
ATOM 682 C CA . SER A 1 93 ? 25.491 23.826 18.040 1.00 12.56 93 SER A CA 1
ATOM 683 C C . SER A 1 93 ? 26.781 23.291 17.278 1.00 13.39 93 SER A C 1
ATOM 684 O O . SER A 1 93 ? 27.506 22.491 17.884 1.00 17.00 93 SER A O 1
ATOM 687 N N . THR A 1 94 ? 27.031 23.849 16.117 1.00 16.67 94 THR A N 1
ATOM 688 C CA . THR A 1 94 ? 28.240 23.398 15.417 1.00 15.50 94 THR A CA 1
ATOM 689 C C . THR A 1 94 ? 29.475 23.873 16.212 1.00 17.84 94 THR A C 1
ATOM 690 O O . THR A 1 94 ? 30.487 23.133 16.239 1.00 19.11 94 THR A O 1
ATOM 694 N N . LYS A 1 95 ? 29.408 25.042 16.737 1.00 18.23 95 LYS A N 1
ATOM 695 C CA . LYS A 1 95 ? 30.518 25.571 17.551 1.00 19.87 95 LYS A CA 1
ATOM 696 C C . LYS A 1 95 ? 30.551 24.782 18.862 1.00 20.12 95 LYS A C 1
ATOM 697 O O . LYS A 1 95 ? 31.708 24.636 19.332 1.00 20.48 95 LYS A O 1
ATOM 703 N N . LEU A 1 96 ? 29.382 24.360 19.358 1.00 18.84 96 LEU A N 1
ATOM 704 C CA . LEU A 1 96 ? 29.432 23.553 20.577 1.00 17.00 96 LEU A CA 1
ATOM 705 C C . LEU A 1 96 ? 30.208 22.261 20.382 1.00 18.66 96 LEU A C 1
ATOM 706 O O . LEU A 1 96 ? 30.892 21.669 21.251 1.00 20.22 96 LEU A O 1
ATOM 711 N N . ALA A 1 97 ? 30.180 21.630 19.234 1.00 19.10 97 ALA A N 1
ATOM 712 C CA . ALA A 1 97 ? 30.814 20.384 18.827 1.00 18.53 97 ALA A CA 1
ATOM 713 C C . ALA A 1 97 ? 32.378 20.618 18.788 1.00 19.52 97 ALA A C 1
ATOM 714 O O . ALA A 1 97 ? 32.943 19.699 19.294 1.00 19.45 97 ALA A O 1
ATOM 716 N N . ALA A 1 98 ? 32.640 21.700 18.176 1.00 19.45 98 ALA A N 1
ATOM 717 C CA . ALA A 1 98 ? 34.169 22.063 18.241 1.00 18.97 98 ALA A CA 1
ATOM 718 C C . ALA A 1 98 ? 34.625 22.245 19.644 1.00 21.50 98 ALA A C 1
ATOM 719 O O . ALA A 1 98 ? 35.746 21.770 19.980 1.00 19.44 98 ALA A O 1
ATOM 721 N N . ALA A 1 99 ? 33.969 23.032 20.514 1.00 20.33 99 ALA A N 1
ATOM 722 C CA . ALA A 1 99 ? 34.326 23.221 21.902 1.00 21.36 99 ALA A CA 1
ATOM 723 C C . ALA A 1 99 ? 34.417 21.925 22.686 1.00 21.81 99 ALA A C 1
ATOM 724 O O . ALA A 1 99 ? 35.223 21.663 23.584 1.00 19.60 99 ALA A O 1
ATOM 726 N N . ALA A 1 100 ? 33.475 20.952 22.428 1.00 23.18 100 ALA A N 1
ATOM 727 C CA . ALA A 1 100 ? 33.424 19.680 23.119 1.00 22.61 100 ALA A CA 1
ATOM 728 C C . ALA A 1 100 ? 34.782 19.023 22.948 1.00 25.23 100 ALA A C 1
ATOM 729 O O . ALA A 1 100 ? 35.290 18.351 23.861 1.00 25.08 100 ALA A O 1
ATOM 731 N N . LYS A 1 101 ? 35.342 19.034 21.797 1.00 26.04 101 LYS A N 1
ATOM 732 C CA . LYS A 1 101 ? 36.607 18.405 21.381 1.00 29.86 101 LYS A CA 1
ATOM 733 C C . LYS A 1 101 ? 37.741 19.138 22.077 1.00 32.82 101 LYS A C 1
ATOM 734 O O . LYS A 1 101 ? 38.842 18.529 22.217 1.00 35.04 101 LYS A O 1
ATOM 740 N N . ALA A 1 102 ? 37.637 20.390 22.430 1.00 31.34 102 ALA A N 1
ATOM 741 C CA . ALA A 1 102 ? 38.650 21.206 23.032 1.00 32.01 102 ALA A CA 1
ATOM 742 C C . ALA A 1 102 ? 38.855 21.035 24.522 1.00 35.18 102 ALA A C 1
ATOM 743 O O . ALA A 1 102 ? 39.980 21.131 25.101 1.00 39.18 102 ALA A O 1
ATOM 745 N N . GLY A 1 103 ? 37.785 20.669 25.170 1.00 33.62 103 GLY A N 1
ATOM 746 C CA . GLY A 1 103 ? 37.837 20.480 26.633 1.00 32.86 103 GLY A CA 1
ATOM 747 C C . GLY A 1 103 ? 36.627 21.112 27.321 1.00 31.50 103 GLY A C 1
ATOM 748 O O . GLY A 1 103 ? 35.791 21.872 26.825 1.00 31.26 103 GLY A O 1
ATOM 749 N N . PRO A 1 104 ? 36.570 20.742 28.589 1.00 30.81 104 PRO A N 1
ATOM 750 C CA . PRO A 1 104 ? 35.456 21.041 29.457 1.00 31.22 104 PRO A CA 1
ATOM 751 C C . PRO A 1 104 ? 35.168 22.507 29.603 1.00 32.75 104 PRO A C 1
ATOM 752 O O . PRO A 1 104 ? 33.973 22.898 29.763 1.00 31.26 104 PRO A O 1
ATOM 756 N N . ASP A 1 105 ? 36.289 23.254 29.695 1.00 30.13 105 ASP A N 1
ATOM 757 C CA . ASP A 1 105 ? 36.143 24.676 29.978 1.00 29.18 105 ASP A CA 1
ATOM 758 C C . ASP A 1 105 ? 35.604 25.347 28.708 1.00 24.57 105 ASP A C 1
ATOM 759 O O . ASP A 1 105 ? 34.809 26.260 28.881 1.00 24.30 105 ASP A O 1
ATOM 764 N N . ALA A 1 106 ? 35.986 24.776 27.561 1.00 22.77 106 ALA A N 1
ATOM 765 C CA . ALA A 1 106 ? 35.530 25.386 26.331 1.00 22.22 106 ALA A CA 1
ATOM 766 C C . ALA A 1 106 ? 34.007 25.006 26.132 1.00 20.56 106 ALA A C 1
ATOM 767 O O . ALA A 1 106 ? 33.343 25.848 25.621 1.00 20.36 106 ALA A O 1
ATOM 769 N N . LEU A 1 107 ? 33.759 23.811 26.516 1.00 20.04 107 LEU A N 1
ATOM 770 C CA . LEU A 1 107 ? 32.332 23.290 26.303 1.00 20.34 107 LEU A CA 1
ATOM 771 C C . LEU A 1 107 ? 31.434 24.047 27.212 1.00 20.38 107 LEU A C 1
ATOM 772 O O . LEU A 1 107 ? 30.271 24.482 26.835 1.00 24.06 107 LEU A O 1
ATOM 777 N N . LYS A 1 108 ? 31.821 24.301 28.459 1.00 23.38 108 LYS A N 1
ATOM 778 C CA . LYS A 1 108 ? 30.969 24.999 29.427 1.00 22.58 108 LYS A CA 1
ATOM 779 C C . LYS A 1 108 ? 30.628 26.362 28.867 1.00 25.30 108 LYS A C 1
ATOM 780 O O . LYS A 1 108 ? 29.472 26.825 28.994 1.00 23.30 108 LYS A O 1
ATOM 786 N N . ALA A 1 109 ? 31.669 27.101 28.395 1.00 22.22 109 ALA A N 1
ATOM 787 C CA . ALA A 1 109 ? 31.435 28.428 27.871 1.00 21.23 109 ALA A CA 1
ATOM 788 C C . ALA A 1 109 ? 30.574 28.512 26.601 1.00 21.49 109 ALA A C 1
ATOM 789 O O . ALA A 1 109 ? 29.739 29.417 26.564 1.00 24.06 109 ALA A O 1
ATOM 791 N N . GLN A 1 110 ? 30.738 27.514 25.710 1.00 22.22 110 GLN A N 1
ATOM 792 C CA . GLN A 1 110 ? 29.962 27.529 24.451 1.00 16.91 110 GLN A CA 1
ATOM 793 C C . GLN A 1 110 ? 28.513 27.001 24.738 1.00 19.63 110 GLN A C 1
ATOM 794 O O . GLN A 1 110 ? 27.623 27.473 24.051 1.00 22.25 110 GLN A O 1
ATOM 800 N N . ALA A 1 111 ? 28.383 26.177 25.756 1.00 21.32 111 ALA A N 1
ATOM 801 C CA . ALA A 1 111 ? 27.081 25.674 26.206 1.00 24.08 111 ALA A CA 1
ATOM 802 C C . ALA A 1 111 ? 26.234 26.847 26.673 1.00 25.67 111 ALA A C 1
ATOM 803 O O . ALA A 1 111 ? 25.023 26.925 26.382 1.00 27.71 111 ALA A O 1
ATOM 805 N N . ALA A 1 112 ? 26.835 27.818 27.355 1.00 24.67 112 ALA A N 1
ATOM 806 C CA . ALA A 1 112 ? 26.149 28.980 27.939 1.00 22.19 112 ALA A CA 1
ATOM 807 C C . ALA A 1 112 ? 25.636 29.765 26.800 1.00 21.79 112 ALA A C 1
ATOM 808 O O . ALA A 1 112 ? 24.488 30.190 26.730 1.00 26.48 112 ALA A O 1
ATOM 810 N N . ALA A 1 113 ? 26.435 29.936 25.740 1.00 21.33 113 ALA A N 1
ATOM 811 C CA . ALA A 1 113 ? 26.139 30.570 24.517 1.00 24.86 113 ALA A CA 1
ATOM 812 C C . ALA A 1 113 ? 24.979 29.894 23.704 1.00 24.54 113 ALA A C 1
ATOM 813 O O . ALA A 1 113 ? 24.260 30.646 23.026 1.00 26.53 113 ALA A O 1
ATOM 815 N N . THR A 1 114 ? 24.936 28.592 23.707 1.00 22.80 114 THR A N 1
ATOM 816 C CA . THR A 1 114 ? 23.973 27.860 22.888 1.00 23.47 114 THR A CA 1
ATOM 817 C C . THR A 1 114 ? 22.611 28.000 23.587 1.00 26.74 114 THR A C 1
ATOM 818 O O . THR A 1 114 ? 21.605 28.112 22.830 1.00 24.70 114 THR A O 1
ATOM 822 N N . GLY A 1 115 ? 22.662 27.813 24.903 1.00 25.50 115 GLY A N 1
ATOM 823 C CA . GLY A 1 115 ? 21.421 27.811 25.693 1.00 28.46 115 GLY A CA 1
ATOM 824 C C . GLY A 1 115 ? 20.631 29.103 25.645 1.00 28.34 115 GLY A C 1
ATOM 825 O O . GLY A 1 115 ? 19.441 29.133 26.005 1.00 29.76 115 GLY A O 1
ATOM 826 N N . LYS A 1 116 ? 21.275 30.170 25.298 1.00 26.61 116 LYS A N 1
ATOM 827 C CA . LYS A 1 116 ? 20.694 31.519 25.235 1.00 28.59 116 LYS A CA 1
ATOM 828 C C . LYS A 1 116 ? 19.797 31.601 24.015 1.00 28.95 116 LYS A C 1
ATOM 829 O O . LYS A 1 116 ? 18.778 32.382 23.981 1.00 31.57 116 LYS A O 1
ATOM 835 N N . VAL A 1 117 ? 20.129 30.785 23.019 1.00 28.31 117 VAL A N 1
ATOM 836 C CA . VAL A 1 117 ? 19.337 30.822 21.731 1.00 25.07 117 VAL A CA 1
ATOM 837 C C . VAL A 1 117 ? 18.037 30.075 22.024 1.00 26.84 117 VAL A C 1
ATOM 838 O O . VAL A 1 117 ? 17.065 30.593 21.425 1.00 30.69 117 VAL A O 1
ATOM 842 N N . CYS A 1 118 ? 18.049 29.031 22.816 1.00 25.11 118 CYS A N 1
ATOM 843 C CA . CYS A 1 118 ? 16.810 28.294 23.125 1.00 24.78 118 CYS A CA 1
ATOM 844 C C . CYS A 1 118 ? 15.933 29.297 23.906 1.00 28.14 118 CYS A C 1
ATOM 845 O O . CYS A 1 118 ? 14.739 29.432 23.554 1.00 28.40 118 CYS A O 1
ATOM 848 N N . LYS A 1 119 ? 16.591 29.921 24.895 1.00 26.17 119 LYS A N 1
ATOM 849 C CA . LYS A 1 119 ? 15.898 30.927 25.743 1.00 29.63 119 LYS A CA 1
ATOM 850 C C . LYS A 1 119 ? 15.259 32.089 25.023 1.00 29.01 119 LYS A C 1
ATOM 851 O O . LYS A 1 119 ? 14.090 32.454 25.296 1.00 28.15 119 LYS A O 1
ATOM 857 N N . ALA A 1 120 ? 15.898 32.763 24.103 1.00 27.68 120 ALA A N 1
ATOM 858 C CA . ALA A 1 120 ? 15.403 33.900 23.341 1.00 29.52 120 ALA A CA 1
ATOM 859 C C . ALA A 1 120 ? 14.265 33.496 22.402 1.00 29.33 120 ALA A C 1
ATOM 860 O O . ALA A 1 120 ? 13.370 34.350 22.185 1.00 29.70 120 ALA A O 1
ATOM 862 N N . CYS A 1 121 ? 14.358 32.296 21.823 1.00 29.44 121 CYS A N 1
ATOM 863 C CA . CYS A 1 121 ? 13.344 31.876 20.927 1.00 27.88 121 CYS A CA 1
ATOM 864 C C . CYS A 1 121 ? 12.072 31.612 21.734 1.00 28.29 121 CYS A C 1
ATOM 865 O O . CYS A 1 121 ? 10.962 32.029 21.319 1.00 28.06 121 CYS A O 1
ATOM 868 N N . HIS A 1 122 ? 12.262 30.950 22.838 1.00 31.14 122 HIS A N 1
ATOM 869 C CA . HIS A 1 122 ? 11.179 30.619 23.739 1.00 31.35 122 HIS A CA 1
ATOM 870 C C . HIS A 1 122 ? 10.444 31.878 24.276 1.00 34.85 122 HIS A C 1
ATOM 871 O O . HIS A 1 122 ? 9.149 31.958 24.129 1.00 35.58 122 HIS A O 1
ATOM 878 N N . GLU A 1 123 ? 11.226 32.806 24.786 1.00 33.82 123 GLU A N 1
ATOM 879 C CA . GLU A 1 123 ? 10.666 34.079 25.313 1.00 34.33 123 GLU A CA 1
ATOM 880 C C . GLU A 1 123 ? 9.838 34.724 24.214 1.00 35.48 123 GLU A C 1
ATOM 881 O O . GLU A 1 123 ? 8.712 35.175 24.551 1.00 36.49 123 GLU A O 1
ATOM 887 N N . GLU A 1 124 ? 10.240 34.817 22.980 1.00 34.96 124 GLU A N 1
ATOM 888 C CA . GLU A 1 124 ? 9.411 35.454 21.967 1.00 36.52 124 GLU A CA 1
ATOM 889 C C . GLU A 1 124 ? 8.235 34.678 21.402 1.00 36.50 124 GLU A C 1
ATOM 890 O O . GLU A 1 124 ? 7.153 35.265 21.149 1.00 36.36 124 GLU A O 1
ATOM 896 N N . PHE A 1 125 ? 8.428 33.419 21.031 1.00 32.50 125 PHE A N 1
ATOM 897 C CA . PHE A 1 125 ? 7.548 32.690 20.149 1.00 28.81 125 PHE A CA 1
ATOM 898 C C . PHE A 1 125 ? 6.826 31.574 20.781 1.00 27.56 125 PHE A C 1
ATOM 899 O O . PHE A 1 125 ? 5.983 31.062 20.064 1.00 28.81 125 PHE A O 1
ATOM 907 N N . LYS A 1 126 ? 7.107 31.211 21.988 1.00 28.74 126 LYS A N 1
ATOM 908 C CA . LYS A 1 126 ? 6.428 30.060 22.620 1.00 35.58 126 LYS A CA 1
ATOM 909 C C . LYS A 1 126 ? 5.330 30.512 23.589 1.00 41.28 126 LYS A C 1
ATOM 910 O O . LYS A 1 126 ? 5.396 31.522 24.347 1.00 42.74 126 LYS A O 1
ATOM 916 N N . GLN A 1 127 ? 4.243 29.755 23.683 1.00 46.03 127 GLN A N 1
ATOM 917 C CA . GLN A 1 127 ? 3.164 29.964 24.666 1.00 50.37 127 GLN A CA 1
ATOM 918 C C . GLN A 1 127 ? 3.452 29.111 25.917 1.00 51.94 127 GLN A C 1
ATOM 919 O O . GLN A 1 127 ? 3.929 27.976 25.941 0.50 52.04 127 GLN A O 1
ATOM 925 N N . ASP A 1 128 ? 3.066 29.730 26.982 0.50 56.18 128 ASP A N 1
ATOM 926 C CA . ASP A 1 128 ? 3.099 29.259 28.364 0.50 60.97 128 ASP A CA 1
ATOM 927 C C . ASP A 1 128 ? 2.390 27.895 28.430 0.50 62.64 128 ASP A C 1
ATOM 928 O O . ASP A 1 128 ? 3.114 26.858 28.479 0.50 64.65 128 ASP A O 1
ATOM 934 N N . GLN B 1 2 ? 15.780 12.626 32.832 1.00 74.94 2 GLN B N 1
ATOM 935 C CA . GLN B 1 2 ? 14.466 11.976 32.867 1.00 73.63 2 GLN B CA 1
ATOM 936 C C . GLN B 1 2 ? 13.874 11.636 31.493 1.00 72.25 2 GLN B C 1
ATOM 937 O O . GLN B 1 2 ? 14.271 10.657 30.795 1.00 72.66 2 GLN B O 1
ATOM 939 N N . SER B 1 3 ? 12.864 12.427 31.102 1.00 68.60 3 SER B N 1
ATOM 940 C CA . SER B 1 3 ? 12.106 12.192 29.855 1.00 63.59 3 SER B CA 1
ATOM 941 C C . SER B 1 3 ? 11.102 11.046 30.084 1.00 58.47 3 SER B C 1
ATOM 942 O O . SER B 1 3 ? 11.493 9.890 30.287 1.00 58.44 3 SER B O 1
ATOM 945 N N . LYS B 1 4 ? 9.849 11.452 30.142 1.00 53.10 4 LYS B N 1
ATOM 946 C CA . LYS B 1 4 ? 8.743 10.530 30.344 1.00 46.85 4 LYS B CA 1
ATOM 947 C C . LYS B 1 4 ? 8.686 9.725 29.019 1.00 43.74 4 LYS B C 1
ATOM 948 O O . LYS B 1 4 ? 9.007 10.136 27.897 1.00 40.66 4 LYS B O 1
ATOM 954 N N . PRO B 1 5 ? 8.260 8.495 29.258 1.00 41.85 5 PRO B N 1
ATOM 955 C CA . PRO B 1 5 ? 8.131 7.465 28.211 1.00 38.77 5 PRO B CA 1
ATOM 956 C C . PRO B 1 5 ? 7.349 8.035 27.051 1.00 36.40 5 PRO B C 1
ATOM 957 O O . PRO B 1 5 ? 7.615 7.672 25.918 1.00 31.89 5 PRO B O 1
ATOM 961 N N . GLU B 1 6 ? 6.331 8.793 27.413 1.00 34.16 6 GLU B N 1
ATOM 962 C CA . GLU B 1 6 ? 5.456 9.333 26.375 1.00 32.80 6 GLU B CA 1
ATOM 963 C C . GLU B 1 6 ? 6.258 10.338 25.578 1.00 28.85 6 GLU B C 1
ATOM 964 O O . GLU B 1 6 ? 5.918 10.453 24.384 1.00 30.71 6 GLU B O 1
ATOM 970 N N . ASP B 1 7 ? 7.117 11.112 26.170 1.00 24.21 7 ASP B N 1
ATOM 971 C CA . ASP B 1 7 ? 7.979 12.067 25.431 1.00 25.42 7 ASP B CA 1
ATOM 972 C C . ASP B 1 7 ? 8.939 11.330 24.451 1.00 24.37 7 ASP B C 1
ATOM 973 O O . ASP B 1 7 ? 9.350 11.844 23.401 1.00 25.97 7 ASP B O 1
ATOM 978 N N . LEU B 1 8 ? 9.337 10.137 24.887 1.00 25.56 8 LEU B N 1
ATOM 979 C CA . LEU B 1 8 ? 10.337 9.308 24.170 1.00 23.40 8 LEU B CA 1
ATOM 980 C C . LEU B 1 8 ? 9.617 8.695 22.981 1.00 22.90 8 LEU B C 1
ATOM 981 O O . LEU B 1 8 ? 10.219 8.569 21.916 1.00 21.02 8 LEU B O 1
ATOM 986 N N . LEU B 1 9 ? 8.339 8.315 23.192 1.00 21.12 9 LEU B N 1
ATOM 987 C CA . LEU B 1 9 ? 7.640 7.768 22.001 1.00 20.50 9 LEU B CA 1
ATOM 988 C C . LEU B 1 9 ? 7.348 8.880 20.955 1.00 24.17 9 LEU B C 1
ATOM 989 O O . LEU B 1 9 ? 7.380 8.671 19.744 1.00 23.74 9 LEU B O 1
ATOM 994 N N . LYS B 1 10 ? 7.087 10.067 21.510 1.00 22.47 10 LYS B N 1
ATOM 995 C CA . LYS B 1 10 ? 6.847 11.224 20.684 1.00 20.40 10 LYS B CA 1
ATOM 996 C C . LYS B 1 10 ? 8.094 11.558 19.856 1.00 21.75 10 LYS B C 1
ATOM 997 O O . LYS B 1 10 ? 8.023 11.939 18.678 1.00 19.69 10 LYS B O 1
ATOM 1003 N N . LEU B 1 11 ? 9.299 11.480 20.481 1.00 19.65 11 LEU B N 1
ATOM 1004 C CA . LEU B 1 11 ? 10.510 11.829 19.742 1.00 19.35 11 LEU B CA 1
ATOM 1005 C C . LEU B 1 11 ? 10.648 10.792 18.626 1.00 18.73 11 LEU B C 1
ATOM 1006 O O . LEU B 1 11 ? 10.919 11.170 17.451 1.00 21.66 11 LEU B O 1
ATOM 1011 N N . ARG B 1 12 ? 10.478 9.537 18.948 1.00 18.73 12 ARG B N 1
ATOM 1012 C CA . ARG B 1 12 ? 10.613 8.471 17.923 1.00 18.47 12 ARG B CA 1
ATOM 1013 C C . ARG B 1 12 ? 9.627 8.610 16.867 1.00 16.39 12 ARG B C 1
ATOM 1014 O O . ARG B 1 12 ? 10.038 8.588 15.603 1.00 16.55 12 ARG B O 1
ATOM 1022 N N . GLN B 1 13 ? 8.290 8.777 17.104 1.00 18.25 13 GLN B N 1
ATOM 1023 C CA . GLN B 1 13 ? 7.344 8.903 15.990 1.00 17.43 13 GLN B CA 1
ATOM 1024 C C . GLN B 1 13 ? 7.394 10.180 15.245 1.00 13.87 13 GLN B C 1
ATOM 1025 O O . GLN B 1 13 ? 7.119 10.290 14.054 1.00 18.50 13 GLN B O 1
ATOM 1031 N N . GLY B 1 14 ? 7.832 11.292 15.782 1.00 15.31 14 GLY B N 1
ATOM 1032 C CA . GLY B 1 14 ? 8.074 12.602 15.392 1.00 16.42 14 GLY B CA 1
ATOM 1033 C C . GLY B 1 14 ? 9.197 12.544 14.326 1.00 14.20 14 GLY B C 1
ATOM 1034 O O . GLY B 1 14 ? 9.002 13.197 13.351 1.00 18.22 14 GLY B O 1
ATOM 1035 N N . LEU B 1 15 ? 10.321 11.840 14.638 1.00 14.75 15 LEU B N 1
ATOM 1036 C CA . LEU B 1 15 ? 11.340 11.767 13.600 0.60 8.10 15 LEU B CA 1
ATOM 1037 C C . LEU B 1 15 ? 10.801 11.056 12.462 1.00 12.34 15 LEU B C 1
ATOM 1038 O O . LEU B 1 15 ? 11.070 11.304 11.242 1.00 13.82 15 LEU B O 1
ATOM 1043 N N . MET B 1 16 ? 9.941 10.005 12.631 1.00 11.70 16 MET B N 1
ATOM 1044 C CA . MET B 1 16 ? 9.349 9.179 11.517 1.00 13.94 16 MET B CA 1
ATOM 1045 C C . MET B 1 16 ? 8.417 10.064 10.687 1.00 17.16 16 MET B C 1
ATOM 1046 O O . MET B 1 16 ? 8.321 10.000 9.432 1.00 14.54 16 MET B O 1
ATOM 1051 N N . GLN B 1 17 ? 7.637 10.889 11.352 1.00 16.63 17 GLN B N 1
ATOM 1052 C CA . GLN B 1 17 ? 6.714 11.843 10.657 1.00 16.02 17 GLN B CA 1
ATOM 1053 C C . GLN B 1 17 ? 7.449 12.885 9.880 1.00 15.67 17 GLN B C 1
ATOM 1054 O O . GLN B 1 17 ? 7.055 13.252 8.758 1.00 14.96 17 GLN B O 1
ATOM 1060 N N . THR B 1 18 ? 8.634 13.336 10.356 1.00 14.96 18 THR B N 1
ATOM 1061 C CA . THR B 1 18 ? 9.422 14.312 9.564 1.00 13.45 18 THR B CA 1
ATOM 1062 C C . THR B 1 18 ? 9.868 13.558 8.338 1.00 13.74 18 THR B C 1
ATOM 1063 O O . THR B 1 18 ? 9.944 14.163 7.200 1.00 17.05 18 THR B O 1
ATOM 1067 N N . LEU B 1 19 ? 10.265 12.230 8.482 1.00 14.72 19 LEU B N 1
ATOM 1068 C CA . LEU B 1 19 ? 10.715 11.495 7.297 1.00 14.26 19 LEU B CA 1
ATOM 1069 C C . LEU B 1 19 ? 9.671 11.354 6.226 1.00 17.59 19 LEU B C 1
ATOM 1070 O O . LEU B 1 19 ? 9.794 11.710 5.035 1.00 14.76 19 LEU B O 1
ATOM 1075 N N . LYS B 1 20 ? 8.433 11.077 6.786 1.00 13.62 20 LYS B N 1
ATOM 1076 C CA . LYS B 1 20 ? 7.318 10.872 5.846 1.00 15.23 20 LYS B CA 1
ATOM 1077 C C . LYS B 1 20 ? 7.009 12.213 5.166 1.00 17.20 20 LYS B C 1
ATOM 1078 O O . LYS B 1 20 ? 6.888 12.212 3.981 1.00 18.02 20 LYS B O 1
ATOM 1084 N N . SER B 1 21 ? 7.001 13.333 5.875 1.00 19.52 21 SER B N 1
ATOM 1085 C CA . SER B 1 21 ? 6.579 14.586 5.223 1.00 20.54 21 SER B CA 1
ATOM 1086 C C . SER B 1 21 ? 7.500 14.854 4.050 1.00 20.90 21 SER B C 1
ATOM 1087 O O . SER B 1 21 ? 7.142 15.536 3.124 1.00 17.54 21 SER B O 1
ATOM 1090 N N . GLN B 1 22 ? 8.787 14.514 4.178 1.00 21.33 22 GLN B N 1
ATOM 1091 C CA . GLN B 1 22 ? 9.777 14.870 3.150 1.00 18.91 22 GLN B CA 1
ATOM 1092 C C . GLN B 1 22 ? 9.682 13.956 1.984 1.00 18.74 22 GLN B C 1
ATOM 1093 O O . GLN B 1 22 ? 9.824 14.376 0.858 1.00 17.90 22 GLN B O 1
ATOM 1099 N N . TRP B 1 23 ? 9.329 12.696 2.305 1.00 17.15 23 TRP B N 1
ATOM 1100 C CA . TRP B 1 23 ? 9.233 11.642 1.285 1.00 14.96 23 TRP B CA 1
ATOM 1101 C C . TRP B 1 23 ? 7.993 11.597 0.400 1.00 16.84 23 TRP B C 1
ATOM 1102 O O . TRP B 1 23 ? 8.047 11.210 -0.791 1.00 18.03 23 TRP B O 1
ATOM 1113 N N . VAL B 1 24 ? 6.908 11.860 1.032 1.00 20.76 24 VAL B N 1
ATOM 1114 C CA . VAL B 1 24 ? 5.612 11.666 0.295 1.00 20.42 24 VAL B CA 1
ATOM 1115 C C . VAL B 1 24 ? 5.511 12.343 -1.079 1.00 20.34 24 VAL B C 1
ATOM 1116 O O . VAL B 1 24 ? 5.109 11.687 -2.126 1.00 24.64 24 VAL B O 1
ATOM 1120 N N . PRO B 1 25 ? 5.912 13.568 -1.180 1.00 21.97 25 PRO B N 1
ATOM 1121 C CA . PRO B 1 25 ? 5.858 14.315 -2.482 1.00 19.63 25 PRO B CA 1
ATOM 1122 C C . PRO B 1 25 ? 6.603 13.528 -3.514 1.00 20.36 25 PRO B C 1
ATOM 1123 O O . PRO B 1 25 ? 6.318 13.437 -4.729 1.00 20.83 25 PRO B O 1
ATOM 1127 N N . ILE B 1 26 ? 7.759 12.933 -3.033 1.00 18.13 26 ILE B N 1
ATOM 1128 C CA . ILE B 1 26 ? 8.579 12.205 -4.046 1.00 17.35 26 ILE B CA 1
ATOM 1129 C C . ILE B 1 26 ? 8.003 10.868 -4.388 1.00 17.61 26 ILE B C 1
ATOM 1130 O O . ILE B 1 26 ? 8.039 10.546 -5.595 1.00 21.31 26 ILE B O 1
ATOM 1135 N N . ALA B 1 27 ? 7.448 10.087 -3.465 1.00 18.66 27 ALA B N 1
ATOM 1136 C CA . ALA B 1 27 ? 6.870 8.793 -3.712 1.00 19.96 27 ALA B CA 1
ATOM 1137 C C . ALA B 1 27 ? 5.692 8.955 -4.742 1.00 19.31 27 ALA B C 1
ATOM 1138 O O . ALA B 1 27 ? 5.521 8.107 -5.574 1.00 22.06 27 ALA B O 1
ATOM 1140 N N . GLY B 1 28 ? 4.986 10.035 -4.476 1.00 22.35 28 GLY B N 1
ATOM 1141 C CA . GLY B 1 28 ? 3.767 10.382 -5.345 1.00 24.30 28 GLY B CA 1
ATOM 1142 C C . GLY B 1 28 ? 4.133 10.720 -6.764 1.00 26.22 28 GLY B C 1
ATOM 1143 O O . GLY B 1 28 ? 3.516 10.192 -7.747 1.00 26.62 28 GLY B O 1
ATOM 1144 N N . PHE B 1 29 ? 5.171 11.549 -6.943 1.00 24.17 29 PHE B N 1
ATOM 1145 C CA . PHE B 1 29 ? 5.621 11.787 -8.368 1.00 24.37 29 PHE B CA 1
ATOM 1146 C C . PHE B 1 29 ? 6.033 10.481 -9.011 1.00 24.73 29 PHE B C 1
ATOM 1147 O O . PHE B 1 29 ? 5.842 10.182 -10.216 1.00 23.54 29 PHE B O 1
ATOM 1155 N N . ALA B 1 30 ? 6.818 9.706 -8.295 1.00 24.43 30 ALA B N 1
ATOM 1156 C CA . ALA B 1 30 ? 7.391 8.435 -8.774 1.00 26.75 30 ALA B CA 1
ATOM 1157 C C . ALA B 1 30 ? 6.240 7.442 -9.088 1.00 30.32 30 ALA B C 1
ATOM 1158 O O . ALA B 1 30 ? 6.459 6.488 -9.838 1.00 32.55 30 ALA B O 1
ATOM 1160 N N . ALA B 1 31 ? 5.128 7.671 -8.411 1.00 29.06 31 ALA B N 1
ATOM 1161 C CA . ALA B 1 31 ? 4.031 6.674 -8.674 1.00 30.97 31 ALA B CA 1
ATOM 1162 C C . ALA B 1 31 ? 3.095 7.183 -9.787 1.00 33.93 31 ALA B C 1
ATOM 1163 O O . ALA B 1 31 ? 2.162 6.404 -10.106 1.00 34.25 31 ALA B O 1
ATOM 1165 N N . GLY B 1 32 ? 3.304 8.359 -10.319 1.00 32.14 32 GLY B N 1
ATOM 1166 C CA . GLY B 1 32 ? 2.469 8.944 -11.351 1.00 35.59 32 GLY B CA 1
ATOM 1167 C C . GLY B 1 32 ? 1.198 9.501 -10.742 1.00 36.68 32 GLY B C 1
ATOM 1168 O O . GLY B 1 32 ? 0.170 9.562 -11.394 1.00 37.40 32 GLY B O 1
ATOM 1169 N N . LYS B 1 33 ? 1.251 9.997 -9.519 1.00 37.36 33 LYS B N 1
ATOM 1170 C CA . LYS B 1 33 ? 0.098 10.477 -8.766 1.00 38.81 33 LYS B CA 1
ATOM 1171 C C . LYS B 1 33 ? 0.208 11.929 -8.406 1.00 39.57 33 LYS B C 1
ATOM 1172 O O . LYS B 1 33 ? -0.717 12.487 -7.751 1.00 41.77 33 LYS B O 1
ATOM 1178 N N . ALA B 1 34 ? 1.367 12.488 -8.728 1.00 39.06 34 ALA B N 1
ATOM 1179 C CA . ALA B 1 34 ? 1.650 13.893 -8.393 1.00 36.39 34 ALA B CA 1
ATOM 1180 C C . ALA B 1 34 ? 2.672 14.486 -9.366 1.00 35.97 34 ALA B C 1
ATOM 1181 O O . ALA B 1 34 ? 3.289 13.819 -10.223 1.00 35.35 34 ALA B O 1
ATOM 1183 N N . ASP B 1 35 ? 2.744 15.796 -9.231 1.00 36.65 35 ASP B N 1
ATOM 1184 C CA . ASP B 1 35 ? 3.731 16.542 -10.061 1.00 39.71 35 ASP B CA 1
ATOM 1185 C C . ASP B 1 35 ? 5.074 16.452 -9.285 1.00 38.04 35 ASP B C 1
ATOM 1186 O O . ASP B 1 35 ? 5.157 16.072 -8.148 1.00 39.51 35 ASP B O 1
ATOM 1191 N N . LEU B 1 36 ? 6.067 16.768 -10.011 1.00 36.71 36 LEU B N 1
ATOM 1192 C CA . LEU B 1 36 ? 7.476 16.777 -9.591 1.00 34.16 36 LEU B CA 1
ATOM 1193 C C . LEU B 1 36 ? 7.620 17.863 -8.543 1.00 32.92 36 LEU B C 1
ATOM 1194 O O . LEU B 1 36 ? 7.251 18.997 -8.864 1.00 32.72 36 LEU B O 1
ATOM 1199 N N . PRO B 1 37 ? 8.062 17.450 -7.369 1.00 31.42 37 PRO B N 1
ATOM 1200 C CA . PRO B 1 37 ? 8.200 18.442 -6.254 1.00 31.26 37 PRO B CA 1
ATOM 1201 C C . PRO B 1 37 ? 9.340 19.345 -6.720 1.00 31.58 37 PRO B C 1
ATOM 1202 O O . PRO B 1 37 ? 10.387 18.796 -7.206 1.00 34.77 37 PRO B O 1
ATOM 1206 N N . ALA B 1 38 ? 9.222 20.658 -6.639 1.00 32.14 38 ALA B N 1
ATOM 1207 C CA . ALA B 1 38 ? 10.380 21.503 -7.147 1.00 34.50 38 ALA B CA 1
ATOM 1208 C C . ALA B 1 38 ? 11.585 21.507 -6.200 1.00 33.53 38 ALA B C 1
ATOM 1209 O O . ALA B 1 38 ? 12.743 21.850 -6.519 1.00 34.99 38 ALA B O 1
ATOM 1211 N N . ASP B 1 39 ? 11.307 21.201 -4.945 1.00 29.84 39 ASP B N 1
ATOM 1212 C CA . ASP B 1 39 ? 12.322 21.143 -3.906 1.00 28.33 39 ASP B CA 1
ATOM 1213 C C . ASP B 1 39 ? 12.695 19.684 -3.687 1.00 24.69 39 ASP B C 1
ATOM 1214 O O . ASP B 1 39 ? 13.044 19.464 -2.533 1.00 26.76 39 ASP B O 1
ATOM 1219 N N . ALA B 1 40 ? 12.627 18.797 -4.604 1.00 22.31 40 ALA B N 1
ATOM 1220 C CA . ALA B 1 40 ? 13.011 17.411 -4.362 1.00 19.80 40 ALA B CA 1
ATOM 1221 C C . ALA B 1 40 ? 14.391 17.264 -3.782 1.00 21.01 40 ALA B C 1
ATOM 1222 O O . ALA B 1 40 ? 14.532 16.341 -2.977 1.00 19.18 40 ALA B O 1
ATOM 1224 N N . ALA B 1 41 ? 15.417 17.932 -4.381 1.00 20.42 41 ALA B N 1
ATOM 1225 C CA . ALA B 1 41 ? 16.782 17.703 -3.830 1.00 20.35 41 ALA B CA 1
ATOM 1226 C C . ALA B 1 41 ? 16.843 18.059 -2.410 1.00 20.55 41 ALA B C 1
ATOM 1227 O O . ALA B 1 41 ? 17.598 17.412 -1.625 1.00 15.90 41 ALA B O 1
ATOM 1229 N N . GLN B 1 42 ? 16.250 19.134 -1.908 1.00 21.22 42 GLN B N 1
ATOM 1230 C CA . GLN B 1 42 ? 16.262 19.522 -0.517 1.00 20.20 42 GLN B CA 1
ATOM 1231 C C . GLN B 1 42 ? 15.492 18.517 0.335 1.00 19.14 42 GLN B C 1
ATOM 1232 O O . GLN B 1 42 ? 15.904 18.194 1.471 1.00 20.88 42 GLN B O 1
ATOM 1242 N N . ARG B 1 43 ? 14.328 18.010 -0.172 1.00 17.02 43 ARG B N 1
ATOM 1243 C CA . ARG B 1 43 ? 13.680 17.009 0.676 1.00 15.79 43 ARG B CA 1
ATOM 1244 C C . ARG B 1 43 ? 14.571 15.780 0.903 1.00 14.86 43 ARG B C 1
ATOM 1245 O O . ARG B 1 43 ? 14.439 15.029 1.845 1.00 16.41 43 ARG B O 1
ATOM 1253 N N . ALA B 1 44 ? 15.282 15.322 -0.128 1.00 14.00 44 ALA B N 1
ATOM 1254 C CA . ALA B 1 44 ? 16.073 14.053 -0.012 1.00 11.89 44 ALA B CA 1
ATOM 1255 C C . ALA B 1 44 ? 17.271 14.410 0.898 1.00 16.55 44 ALA B C 1
ATOM 1256 O O . ALA B 1 44 ? 17.624 13.462 1.617 1.00 18.99 44 ALA B O 1
ATOM 1258 N N . GLU B 1 45 ? 17.829 15.585 0.778 1.00 19.93 45 GLU B N 1
ATOM 1259 C CA . GLU B 1 45 ? 18.902 15.858 1.802 1.00 19.16 45 GLU B CA 1
ATOM 1260 C C . GLU B 1 45 ? 18.366 15.790 3.186 1.00 20.44 45 GLU B C 1
ATOM 1261 O O . GLU B 1 45 ? 18.993 15.352 4.189 1.00 18.49 45 GLU B O 1
ATOM 1267 N N . ASN B 1 46 ? 17.162 16.367 3.406 1.00 16.58 46 ASN B N 1
ATOM 1268 C CA . ASN B 1 46 ? 16.527 16.280 4.696 1.00 16.23 46 ASN B CA 1
ATOM 1269 C C . ASN B 1 46 ? 16.354 14.831 5.099 1.00 16.54 46 ASN B C 1
ATOM 1270 O O . ASN B 1 46 ? 16.506 14.572 6.285 1.00 16.25 46 ASN B O 1
ATOM 1275 N N . MET B 1 47 ? 15.898 13.943 4.244 1.00 16.84 47 MET B N 1
ATOM 1276 C CA . MET B 1 47 ? 15.625 12.539 4.518 1.00 10.40 47 MET B CA 1
ATOM 1277 C C . MET B 1 47 ? 16.986 11.966 5.060 1.00 15.57 47 MET B C 1
ATOM 1278 O O . MET B 1 47 ? 16.885 11.142 5.942 1.00 12.79 47 MET B O 1
ATOM 1283 N N . ALA B 1 48 ? 18.022 12.271 4.442 1.00 14.20 48 ALA B N 1
ATOM 1284 C CA . ALA B 1 48 ? 19.327 11.681 4.932 1.00 13.88 48 ALA B CA 1
ATOM 1285 C C . ALA B 1 48 ? 19.793 12.242 6.268 1.00 13.18 48 ALA B C 1
ATOM 1286 O O . ALA B 1 48 ? 20.339 11.376 7.016 1.00 12.46 48 ALA B O 1
ATOM 1288 N N . MET B 1 49 ? 19.501 13.429 6.676 1.00 12.99 49 MET B N 1
ATOM 1289 C CA . MET B 1 49 ? 19.760 13.919 8.023 1.00 14.58 49 MET B CA 1
ATOM 1290 C C . MET B 1 49 ? 18.878 13.219 9.033 1.00 14.95 49 MET B C 1
ATOM 1291 O O . MET B 1 49 ? 19.251 12.866 10.142 1.00 14.55 49 MET B O 1
ATOM 1296 N N . VAL B 1 50 ? 17.583 12.941 8.607 1.00 17.09 50 VAL B N 1
ATOM 1297 C CA . VAL B 1 50 ? 16.696 12.169 9.549 1.00 14.41 50 VAL B CA 1
ATOM 1298 C C . VAL B 1 50 ? 17.251 10.838 9.785 1.00 17.24 50 VAL B C 1
ATOM 1299 O O . VAL B 1 50 ? 17.329 10.345 10.935 1.00 15.60 50 VAL B O 1
ATOM 1303 N N . ALA B 1 51 ? 17.813 10.163 8.777 1.00 15.62 51 ALA B N 1
ATOM 1304 C CA . ALA B 1 51 ? 18.413 8.856 8.757 1.00 16.20 51 ALA B CA 1
ATOM 1305 C C . ALA B 1 51 ? 19.519 8.750 9.817 1.00 12.10 51 ALA B C 1
ATOM 1306 O O . ALA B 1 51 ? 19.711 7.800 10.497 1.00 16.06 51 ALA B O 1
ATOM 1308 N N . LYS B 1 52 ? 20.338 9.836 9.753 1.00 17.75 52 LYS B N 1
ATOM 1309 C CA . LYS B 1 52 ? 21.472 9.926 10.715 1.00 14.29 52 LYS B CA 1
ATOM 1310 C C . LYS B 1 52 ? 21.050 10.087 12.119 1.00 17.41 52 LYS B C 1
ATOM 1311 O O . LYS B 1 52 ? 21.730 9.573 13.026 1.00 19.81 52 LYS B O 1
ATOM 1317 N N . LEU B 1 53 ? 19.982 10.828 12.360 1.00 16.96 53 LEU B N 1
ATOM 1318 C CA . LEU B 1 53 ? 19.473 10.960 13.726 1.00 15.82 53 LEU B CA 1
ATOM 1319 C C . LEU B 1 53 ? 18.636 9.758 14.142 1.00 18.77 53 LEU B C 1
ATOM 1320 O O . LEU B 1 53 ? 18.505 9.725 15.358 1.00 15.28 53 LEU B O 1
ATOM 1325 N N . ALA B 1 54 ? 18.041 9.069 13.250 1.00 16.57 54 ALA B N 1
ATOM 1326 C CA . ALA B 1 54 ? 17.031 7.990 13.709 1.00 16.85 54 ALA B CA 1
ATOM 1327 C C . ALA B 1 54 ? 17.421 7.075 14.804 1.00 16.32 54 ALA B C 1
ATOM 1328 O O . ALA B 1 54 ? 16.579 6.868 15.760 1.00 19.78 54 ALA B O 1
ATOM 1330 N N . PRO B 1 55 ? 18.625 6.585 15.018 1.00 17.82 55 PRO B N 1
ATOM 1331 C CA . PRO B 1 55 ? 19.055 5.731 16.109 1.00 16.43 55 PRO B CA 1
ATOM 1332 C C . PRO B 1 55 ? 18.848 6.330 17.483 1.00 15.00 55 PRO B C 1
ATOM 1333 O O . PRO B 1 55 ? 18.500 5.535 18.439 1.00 18.50 55 PRO B O 1
ATOM 1337 N N . ILE B 1 56 ? 18.628 7.617 17.587 1.00 14.14 56 ILE B N 1
ATOM 1338 C CA . ILE B 1 56 ? 18.360 8.261 18.903 1.00 12.12 56 ILE B CA 1
ATOM 1339 C C . ILE B 1 56 ? 16.908 7.775 19.285 1.00 16.38 56 ILE B C 1
ATOM 1340 O O . ILE B 1 56 ? 16.716 7.554 20.435 1.00 20.49 56 ILE B O 1
ATOM 1345 N N . GLY B 1 57 ? 16.119 7.548 18.270 1.00 17.40 57 GLY B N 1
ATOM 1346 C CA . GLY B 1 57 ? 14.651 7.227 18.796 1.00 16.50 57 GLY B CA 1
ATOM 1347 C C . GLY B 1 57 ? 14.658 5.854 19.293 1.00 17.59 57 GLY B C 1
ATOM 1348 O O . GLY B 1 57 ? 13.613 5.302 19.788 1.00 17.21 57 GLY B O 1
ATOM 1349 N N . TRP B 1 58 ? 15.742 5.020 19.145 1.00 17.58 58 TRP B N 1
ATOM 1350 C CA . TRP B 1 58 ? 15.732 3.635 19.571 1.00 16.59 58 TRP B CA 1
ATOM 1351 C C . TRP B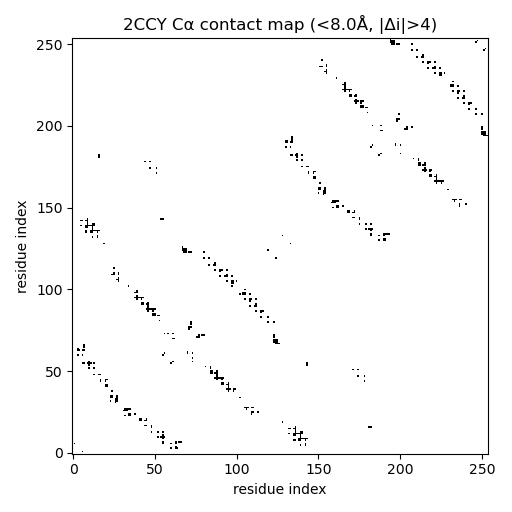 1 58 ? 16.914 3.418 20.584 1.00 18.47 58 TRP B C 1
ATOM 1352 O O . TRP B 1 58 ? 17.476 2.321 20.487 1.00 23.54 58 TRP B O 1
ATOM 1363 N N . ALA B 1 59 ? 17.244 4.374 21.334 1.00 23.92 59 ALA B N 1
ATOM 1364 C CA . ALA B 1 59 ? 18.427 4.307 22.242 1.00 23.95 59 ALA B CA 1
ATOM 1365 C C . ALA B 1 59 ? 18.046 3.467 23.453 1.00 27.64 59 ALA B C 1
ATOM 1366 O O . ALA B 1 59 ? 16.891 3.145 23.686 1.00 26.78 59 ALA B O 1
ATOM 1368 N N . LYS B 1 60 ? 19.061 3.023 24.185 1.00 29.62 60 LYS B N 1
ATOM 1369 C CA . LYS B 1 60 ? 18.913 2.247 25.393 1.00 29.92 60 LYS B CA 1
ATOM 1370 C C . LYS B 1 60 ? 17.882 2.952 26.243 1.00 30.13 60 LYS B C 1
ATOM 1371 O O . LYS B 1 60 ? 17.807 4.206 26.429 1.00 33.15 60 LYS B O 1
ATOM 1377 N N . GLY B 1 61 ? 17.027 2.109 26.769 1.00 29.32 61 GLY B N 1
ATOM 1378 C CA . GLY B 1 61 ? 15.943 2.463 27.697 1.00 28.29 61 GLY B CA 1
ATOM 1379 C C . GLY B 1 61 ? 14.649 2.658 26.925 1.00 29.77 61 GLY B C 1
ATOM 1380 O O . GLY B 1 61 ? 13.703 3.091 27.626 1.00 34.19 61 GLY B O 1
ATOM 1381 N N . THR B 1 62 ? 14.601 2.492 25.610 1.00 27.38 62 THR B N 1
ATOM 1382 C CA . THR B 1 62 ? 13.320 2.776 24.884 1.00 23.72 62 THR B CA 1
ATOM 1383 C C . THR B 1 62 ? 12.834 1.444 24.306 1.00 24.96 62 THR B C 1
ATOM 1384 O O . THR B 1 62 ? 12.036 1.443 23.335 1.00 26.68 62 THR B O 1
ATOM 1388 N N . GLU B 1 63 ? 13.305 0.348 24.833 1.00 26.51 63 GLU B N 1
ATOM 1389 C CA . GLU B 1 63 ? 13.044 -1.022 24.376 1.00 26.48 63 GLU B CA 1
ATOM 1390 C C . GLU B 1 63 ? 11.573 -1.460 24.459 1.00 28.22 63 GLU B C 1
ATOM 1391 O O . GLU B 1 63 ? 11.182 -2.325 23.666 1.00 31.99 63 GLU B O 1
ATOM 1397 N N . ALA B 1 64 ? 10.834 -0.935 25.367 1.00 29.29 64 ALA B N 1
ATOM 1398 C CA . ALA B 1 64 ? 9.446 -1.307 25.601 1.00 31.21 64 ALA B CA 1
ATOM 1399 C C . ALA B 1 64 ? 8.639 -0.087 26.008 1.00 31.29 64 ALA B C 1
ATOM 1400 O O . ALA B 1 64 ? 8.028 -0.227 27.057 1.00 32.58 64 ALA B O 1
ATOM 1402 N N . LEU B 1 65 ? 8.560 0.935 25.179 1.00 29.12 65 LEU B N 1
ATOM 1403 C CA . LEU B 1 65 ? 7.723 2.092 25.506 1.00 29.89 65 LEU B CA 1
ATOM 1404 C C . LEU B 1 65 ? 6.261 1.565 25.331 1.00 30.21 65 LEU B C 1
ATOM 1405 O O . LEU B 1 65 ? 5.998 0.761 24.460 1.00 29.36 65 LEU B O 1
ATOM 1410 N N . PRO B 1 66 ? 5.415 2.264 26.025 1.00 32.89 66 PRO B N 1
ATOM 1411 C CA . PRO B 1 66 ? 3.946 1.965 25.985 1.00 32.16 66 PRO B CA 1
ATOM 1412 C C . PRO B 1 66 ? 3.473 2.414 24.622 1.00 31.33 66 PRO B C 1
ATOM 1413 O O . PRO B 1 66 ? 3.732 3.583 24.307 1.00 30.17 66 PRO B O 1
ATOM 1417 N N . ASN B 1 67 ? 2.804 1.555 23.875 1.00 27.73 67 ASN B N 1
ATOM 1418 C CA . ASN B 1 67 ? 2.297 1.933 22.588 1.00 29.95 67 ASN B CA 1
ATOM 1419 C C . ASN B 1 67 ? 3.369 1.916 21.509 1.00 27.29 67 ASN B C 1
ATOM 1420 O O . ASN B 1 67 ? 2.953 2.119 20.373 1.00 26.21 67 ASN B O 1
ATOM 1425 N N . GLY B 1 68 ? 4.557 1.480 21.890 1.00 26.91 68 GLY B N 1
ATOM 1426 C CA . GLY B 1 68 ? 5.618 1.326 20.856 1.00 24.11 68 GLY B CA 1
ATOM 1427 C C . GLY B 1 68 ? 5.126 0.246 19.932 1.00 24.94 68 GLY B C 1
ATOM 1428 O O . GLY B 1 68 ? 4.389 -0.720 20.216 1.00 25.47 68 GLY B O 1
ATOM 1429 N N . GLU B 1 69 ? 5.585 0.339 18.690 1.00 24.42 69 GLU B N 1
ATOM 1430 C CA . GLU B 1 69 ? 5.325 -0.478 17.555 1.00 23.17 69 GLU B CA 1
ATOM 1431 C C . GLU B 1 69 ? 6.644 -1.106 16.959 1.00 18.62 69 GLU B C 1
ATOM 1432 O O . GLU B 1 69 ? 6.609 -1.498 15.836 1.00 18.41 69 GLU B O 1
ATOM 1438 N N . THR B 1 70 ? 7.654 -1.192 17.887 1.00 15.77 70 THR B N 1
ATOM 1439 C CA . THR B 1 70 ? 8.877 -1.854 17.256 1.00 16.18 70 THR B CA 1
ATOM 1440 C C . THR B 1 70 ? 9.106 -3.222 17.869 1.00 16.88 70 THR B C 1
ATOM 1441 O O . THR B 1 70 ? 9.047 -3.281 19.122 1.00 20.30 70 THR B O 1
ATOM 1445 N N . LYS B 1 71 ? 9.376 -4.300 17.158 1.00 18.60 71 LYS B N 1
ATOM 1446 C CA . LYS B 1 71 ? 9.699 -5.614 17.670 1.00 18.12 71 LYS B CA 1
ATOM 1447 C C . LYS B 1 71 ? 10.979 -5.602 18.479 1.00 22.35 71 LYS B C 1
ATOM 1448 O O . LYS B 1 71 ? 11.936 -4.882 18.100 1.00 20.02 71 LYS B O 1
ATOM 1454 N N . PRO B 1 72 ? 11.022 -6.304 19.603 1.00 22.79 72 PRO B N 1
ATOM 1455 C CA . PRO B 1 72 ? 12.174 -6.314 20.492 1.00 20.64 72 PRO B CA 1
ATOM 1456 C C . PRO B 1 72 ? 13.444 -6.791 19.792 1.00 19.78 72 PRO B C 1
ATOM 1457 O O . PRO B 1 72 ? 14.462 -6.362 20.348 1.00 17.05 72 PRO B O 1
ATOM 1461 N N . GLU B 1 73 ? 13.375 -7.433 18.669 1.00 18.85 73 GLU B N 1
ATOM 1462 C CA . GLU B 1 73 ? 14.580 -7.974 17.981 1.00 20.46 73 GLU B CA 1
ATOM 1463 C C . GLU B 1 73 ? 15.354 -6.744 17.478 1.00 20.84 73 GLU B C 1
ATOM 1464 O O . GLU B 1 73 ? 16.534 -6.842 17.303 1.00 21.08 73 GLU B O 1
ATOM 1470 N N . ALA B 1 74 ? 14.717 -5.596 17.372 1.00 19.28 74 ALA B N 1
ATOM 1471 C CA . ALA B 1 74 ? 15.385 -4.374 17.002 1.00 20.09 74 ALA B CA 1
ATOM 1472 C C . ALA B 1 74 ? 16.493 -3.965 17.993 1.00 18.47 74 ALA B C 1
ATOM 1473 O O . ALA B 1 74 ? 17.504 -3.293 17.619 1.00 19.49 74 ALA B O 1
ATOM 1475 N N . PHE B 1 75 ? 16.294 -4.168 19.248 1.00 18.01 75 PHE B N 1
ATOM 1476 C CA . PHE B 1 75 ? 17.150 -3.848 20.368 1.00 21.67 75 PHE B CA 1
ATOM 1477 C C . PHE B 1 75 ? 18.112 -4.975 20.740 1.00 21.72 75 PHE B C 1
ATOM 1478 O O . PHE B 1 75 ? 19.060 -4.600 21.496 1.00 22.77 75 PHE B O 1
ATOM 1486 N N . GLY B 1 76 ? 17.834 -6.157 20.284 1.00 18.45 76 GLY B N 1
ATOM 1487 C CA . GLY B 1 76 ? 18.660 -7.300 20.665 1.00 21.01 76 GLY B CA 1
ATOM 1488 C C . GLY B 1 76 ? 19.224 -8.112 19.562 1.00 20.98 76 GLY B C 1
ATOM 1489 O O . GLY B 1 76 ? 20.250 -7.580 19.084 1.00 21.07 76 GLY B O 1
ATOM 1490 N N . SER B 1 77 ? 18.804 -9.316 19.224 1.00 18.89 77 SER B N 1
ATOM 1491 C CA . SER B 1 77 ? 19.454 -10.214 18.293 1.00 20.85 77 SER B CA 1
ATOM 1492 C C . SER B 1 77 ? 19.680 -9.598 16.974 1.00 19.42 77 SER B 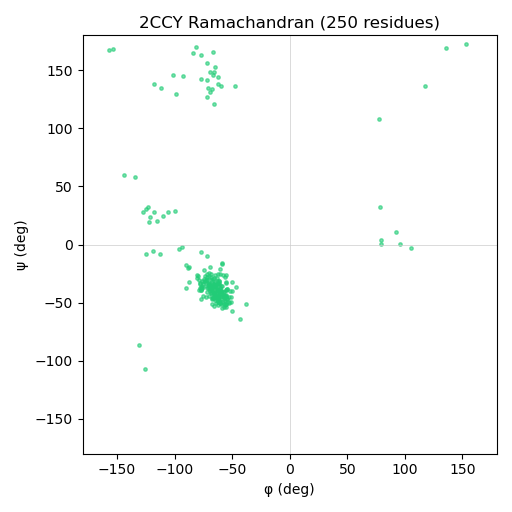C 1
ATOM 1493 O O . SER B 1 77 ? 20.677 -9.963 16.270 1.00 18.86 77 SER B O 1
ATOM 1496 N N . LYS B 1 78 ? 18.824 -8.715 16.481 1.00 20.40 78 LYS B N 1
ATOM 1497 C CA . LYS B 1 78 ? 18.920 -8.090 15.172 1.00 15.02 78 LYS B CA 1
ATOM 1498 C C . LYS B 1 78 ? 19.260 -6.653 15.151 1.00 13.35 78 LYS B C 1
ATOM 1499 O O . LYS B 1 78 ? 19.083 -5.881 14.208 1.00 18.16 78 LYS B O 1
ATOM 1505 N N . SER B 1 79 ? 19.950 -6.180 16.243 1.00 14.46 79 SER B N 1
ATOM 1506 C CA . SER B 1 79 ? 20.330 -4.800 16.470 1.00 15.63 79 SER B CA 1
ATOM 1507 C C . SER B 1 79 ? 21.251 -4.274 15.406 1.00 19.17 79 SER B C 1
ATOM 1508 O O . SER B 1 79 ? 21.044 -3.201 14.830 1.00 18.24 79 SER B O 1
ATOM 1511 N N . ALA B 1 80 ? 22.288 -5.073 15.004 1.00 16.28 80 ALA B N 1
ATOM 1512 C CA . ALA B 1 80 ? 23.159 -4.607 13.908 1.00 19.01 80 ALA B CA 1
ATOM 1513 C C . ALA B 1 80 ? 22.439 -4.511 12.564 1.00 20.04 80 ALA B C 1
ATOM 1514 O O . ALA B 1 80 ? 22.799 -3.603 11.819 1.00 18.38 80 ALA B O 1
ATOM 1516 N N . GLU B 1 81 ? 21.488 -5.346 12.216 1.00 15.62 81 GLU B N 1
ATOM 1517 C CA . GLU B 1 81 ? 20.787 -5.287 10.929 1.00 17.13 81 GLU B CA 1
ATOM 1518 C C . GLU B 1 81 ? 19.828 -4.065 10.958 1.00 17.51 81 GLU B C 1
ATOM 1519 O O . GLU B 1 81 ? 19.731 -3.441 9.879 1.00 18.43 81 GLU B O 1
ATOM 1525 N N . PHE B 1 82 ? 19.294 -3.850 12.100 1.00 16.77 82 PHE B N 1
ATOM 1526 C CA . PHE B 1 82 ? 18.455 -2.611 12.332 1.00 12.43 82 PHE B CA 1
ATOM 1527 C C . PHE B 1 82 ? 19.233 -1.345 12.044 1.00 15.51 82 PHE B C 1
ATOM 1528 O O . PHE B 1 82 ? 18.856 -0.501 11.204 1.00 17.43 82 PHE B O 1
ATOM 1536 N N . LEU B 1 83 ? 20.442 -1.266 12.658 1.00 15.04 83 LEU B N 1
ATOM 1537 C CA . LEU B 1 83 ? 21.289 -0.098 12.431 1.00 15.61 83 LEU B CA 1
ATOM 1538 C C . LEU B 1 83 ? 21.641 0.050 11.020 1.00 16.71 83 LEU B C 1
ATOM 1539 O O . LEU B 1 83 ? 21.802 1.168 10.454 1.00 14.98 83 LEU B O 1
ATOM 1544 N N . GLU B 1 84 ? 21.991 -1.005 10.291 1.00 15.68 84 GLU B N 1
ATOM 1545 C CA . GLU B 1 84 ? 22.267 -1.126 8.950 1.00 17.58 84 GLU B CA 1
ATOM 1546 C C . GLU B 1 84 ? 21.131 -0.645 8.062 1.00 20.03 84 GLU B C 1
ATOM 1547 O O . GLU B 1 84 ? 21.506 0.041 7.110 1.00 19.64 84 GLU B O 1
ATOM 1553 N N . GLY B 1 85 ? 19.869 -0.706 8.534 1.00 18.22 85 GLY B N 1
ATOM 1554 C CA . GLY B 1 85 ? 18.793 -0.154 7.625 1.00 15.98 85 GLY B CA 1
ATOM 1555 C C . GLY B 1 85 ? 18.808 1.367 7.612 1.00 14.05 85 GLY B C 1
ATOM 1556 O O . GLY B 1 85 ? 18.661 2.044 6.576 1.00 15.46 85 GLY B O 1
ATOM 1557 N N . TRP B 1 86 ? 19.142 1.978 8.729 1.00 13.97 86 TRP B N 1
ATOM 1558 C CA . TRP B 1 86 ? 19.350 3.382 8.880 1.00 10.96 86 TRP B CA 1
ATOM 1559 C C . TRP B 1 86 ? 20.414 4.006 7.962 1.00 13.45 86 TRP B C 1
ATOM 1560 O O . TRP B 1 86 ? 20.324 5.019 7.325 1.00 18.47 86 TRP B O 1
ATOM 1571 N N . LYS B 1 87 ? 21.531 3.229 7.973 1.00 17.14 87 LYS B N 1
ATOM 1572 C CA . LYS B 1 87 ? 22.664 3.626 7.096 1.00 16.15 87 LYS B CA 1
ATOM 1573 C C . LYS B 1 87 ? 22.278 3.477 5.641 1.00 16.60 87 LYS B C 1
ATOM 1574 O O . LYS B 1 87 ? 22.702 4.356 4.933 1.00 18.17 87 LYS B O 1
ATOM 1580 N N . ALA B 1 88 ? 21.503 2.534 5.350 1.00 15.52 88 ALA B N 1
ATOM 1581 C CA . ALA B 1 88 ? 21.123 2.287 3.935 1.00 14.24 88 ALA B CA 1
ATOM 1582 C C . ALA B 1 88 ? 20.238 3.446 3.537 1.00 17.61 88 ALA B C 1
ATOM 1583 O O . ALA B 1 88 ? 20.310 3.821 2.362 1.00 14.90 88 ALA B O 1
ATOM 1585 N N . LEU B 1 89 ? 19.343 3.871 4.486 1.00 16.58 89 LEU B N 1
ATOM 1586 C CA . LEU B 1 89 ? 18.444 5.013 4.082 1.00 14.26 89 LEU B CA 1
ATOM 1587 C C . LEU B 1 89 ? 19.217 6.292 3.879 1.00 16.61 89 LEU B C 1
ATOM 1588 O O . LEU B 1 89 ? 18.928 7.058 2.976 1.00 12.12 89 LEU B O 1
ATOM 1593 N N . ALA B 1 90 ? 20.252 6.489 4.706 1.00 14.05 90 ALA B N 1
ATOM 1594 C CA . ALA B 1 90 ? 21.127 7.692 4.484 1.00 12.19 90 ALA B CA 1
ATOM 1595 C C . ALA B 1 90 ? 21.744 7.552 3.160 1.00 12.99 90 ALA B C 1
ATOM 1596 O O . ALA B 1 90 ? 21.726 8.610 2.487 1.00 17.79 90 ALA B O 1
ATOM 1598 N N . THR B 1 91 ? 22.330 6.391 2.821 1.00 16.35 91 THR B N 1
ATOM 1599 C CA . THR B 1 91 ? 22.958 6.359 1.496 1.00 15.00 91 THR B CA 1
ATOM 1600 C C . THR B 1 91 ? 22.001 6.528 0.366 1.00 17.35 91 THR B C 1
ATOM 1601 O O . THR B 1 91 ? 22.339 7.248 -0.651 1.00 15.48 91 THR B O 1
ATOM 1605 N N . GLU B 1 92 ? 20.846 5.806 0.374 1.00 13.99 92 GLU B N 1
ATOM 1606 C CA . GLU B 1 92 ? 19.948 6.025 -0.811 1.00 15.33 92 GLU B CA 1
ATOM 1607 C C . GLU B 1 92 ? 19.396 7.431 -0.818 1.00 14.46 92 GLU B C 1
ATOM 1608 O O . GLU B 1 92 ? 19.056 7.927 -1.952 1.00 16.75 92 GLU B O 1
ATOM 1614 N N . SER B 1 93 ? 19.196 8.116 0.312 1.00 16.77 93 SER B N 1
ATOM 1615 C CA . SER B 1 93 ? 18.624 9.422 0.295 1.00 14.11 93 SER B CA 1
ATOM 1616 C C . SER B 1 93 ? 19.646 10.352 -0.315 1.00 17.45 93 SER B C 1
ATOM 1617 O O . SER B 1 93 ? 19.382 11.332 -0.918 1.00 12.84 93 SER B O 1
ATOM 1620 N N . THR B 1 94 ? 20.935 10.110 -0.003 1.00 15.34 94 THR B N 1
ATOM 1621 C CA . THR B 1 94 ? 21.961 11.047 -0.638 1.00 14.22 94 THR B CA 1
ATOM 1622 C C . THR B 1 94 ? 21.977 10.835 -2.140 1.00 15.50 94 THR B C 1
ATOM 1623 O O . THR B 1 94 ? 22.129 11.823 -2.894 1.00 18.12 94 THR B O 1
ATOM 1627 N N . LYS B 1 95 ? 21.913 9.647 -2.625 1.00 15.69 95 LYS B N 1
ATOM 1628 C CA . LYS B 1 95 ? 21.840 9.316 -4.033 1.00 15.29 95 LYS B CA 1
ATOM 1629 C C . LYS B 1 95 ? 20.545 9.961 -4.605 1.00 19.95 95 L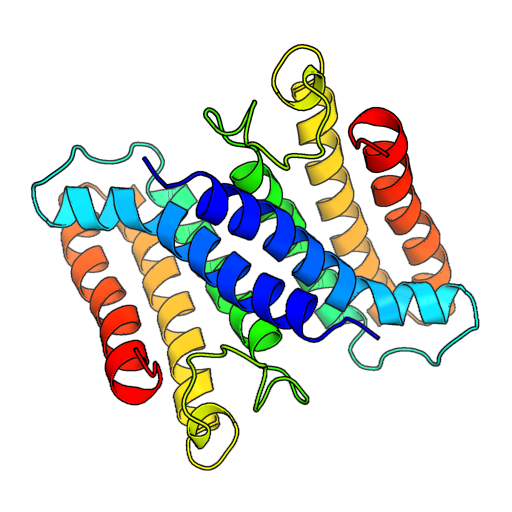YS B C 1
ATOM 1630 O O . LYS B 1 95 ? 20.616 10.393 -5.758 1.00 18.51 95 LYS B O 1
ATOM 1636 N N . LEU B 1 96 ? 19.489 9.927 -3.763 1.00 16.31 96 LEU B N 1
ATOM 1637 C CA . LEU B 1 96 ? 18.240 10.580 -4.275 1.00 14.08 96 LEU B CA 1
ATOM 1638 C C . LEU B 1 96 ? 18.292 12.068 -4.507 1.00 14.06 96 LEU B C 1
ATOM 1639 O O . LEU B 1 96 ? 17.704 12.597 -5.491 1.00 17.36 96 LEU B O 1
ATOM 1644 N N . ALA B 1 97 ? 19.039 12.830 -3.764 1.00 14.89 97 ALA B N 1
ATOM 1645 C CA . ALA B 1 97 ? 19.426 14.214 -3.853 1.00 12.55 97 ALA B CA 1
ATOM 1646 C C . ALA B 1 97 ? 20.116 14.488 -5.196 1.00 18.31 97 ALA B C 1
ATOM 1647 O O . ALA B 1 97 ? 19.719 15.384 -5.925 1.00 17.94 97 ALA B O 1
ATOM 1649 N N . ALA B 1 98 ? 21.131 13.689 -5.465 1.00 17.59 98 ALA B N 1
ATOM 1650 C CA . ALA B 1 98 ? 21.890 13.828 -6.727 1.00 19.30 98 ALA B CA 1
ATOM 1651 C C . ALA B 1 98 ? 20.892 13.509 -7.821 1.00 21.80 98 ALA B C 1
ATOM 1652 O O . ALA B 1 98 ? 20.947 14.295 -8.756 1.00 24.17 98 ALA B O 1
ATOM 1654 N N . ALA B 1 99 ? 20.054 12.485 -7.705 1.00 20.86 99 ALA B N 1
ATOM 1655 C CA . ALA B 1 99 ? 19.210 12.119 -8.909 1.00 16.09 99 ALA B CA 1
ATOM 1656 C C . ALA B 1 99 ? 18.163 13.233 -9.054 1.00 15.03 99 ALA B C 1
ATOM 1657 O O . ALA B 1 99 ? 17.852 13.557 -10.237 1.00 16.52 99 ALA B O 1
ATOM 1659 N N . ALA B 1 100 ? 17.713 13.962 -8.047 1.00 16.16 100 ALA B N 1
ATOM 1660 C CA . ALA B 1 100 ? 16.765 15.031 -8.224 1.00 17.35 100 ALA B CA 1
ATOM 1661 C C . ALA B 1 100 ? 17.392 16.139 -9.082 1.00 23.87 100 ALA B C 1
ATOM 1662 O O . ALA B 1 100 ? 16.690 16.811 -9.807 1.00 23.78 100 ALA B O 1
ATOM 1664 N N . LYS B 1 101 ? 18.686 16.410 -8.861 1.00 24.23 101 LYS B N 1
ATOM 1665 C CA . LYS B 1 101 ? 19.354 17.506 -9.608 1.00 23.66 101 LYS B CA 1
ATOM 1666 C C . LYS B 1 101 ? 19.558 17.023 -11.028 1.00 23.70 101 LYS B C 1
ATOM 1667 O O . LYS B 1 101 ? 19.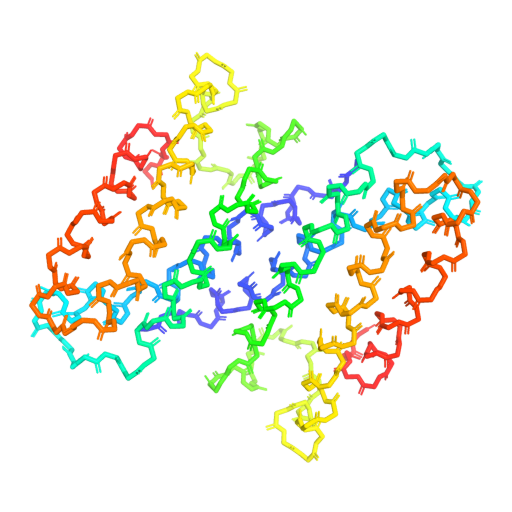645 17.893 -11.926 1.00 22.56 101 LYS B O 1
ATOM 1673 N N . ALA B 1 102 ? 19.784 15.742 -11.287 1.00 22.75 102 ALA B N 1
ATOM 1674 C CA . ALA B 1 102 ? 19.931 15.269 -12.666 1.00 23.07 102 ALA B CA 1
ATOM 1675 C C . ALA B 1 102 ? 18.652 15.334 -13.489 1.00 27.54 102 ALA B C 1
ATOM 1676 O O . ALA B 1 102 ? 18.775 15.578 -14.684 1.00 33.36 102 ALA B O 1
ATOM 1678 N N . GLY B 1 103 ? 17.416 15.097 -13.019 1.00 22.70 103 GLY B N 1
ATOM 1679 C CA . GLY B 1 103 ? 16.233 15.309 -13.818 1.00 18.98 103 GLY B CA 1
ATOM 1680 C C . GLY B 1 103 ? 15.140 14.338 -13.281 1.00 19.86 103 GLY B C 1
ATOM 1681 O O . GLY B 1 103 ? 15.413 13.551 -12.433 1.00 19.87 103 GLY B O 1
ATOM 1682 N N . PRO B 1 104 ? 13.977 14.591 -13.871 1.00 19.69 104 PRO B N 1
ATOM 1683 C CA . PRO B 1 104 ? 12.786 13.826 -13.373 1.00 18.14 104 PRO B CA 1
ATOM 1684 C C . PRO B 1 104 ? 12.863 12.372 -13.524 1.00 17.42 104 PRO B C 1
ATOM 1685 O O . PRO B 1 104 ? 12.384 11.566 -12.667 1.00 15.27 104 PRO B O 1
ATOM 1689 N N . ASP B 1 105 ? 13.521 11.858 -14.599 1.00 16.63 105 ASP B N 1
ATOM 1690 C CA . ASP B 1 105 ? 13.611 10.412 -14.835 1.00 15.50 105 ASP B CA 1
ATOM 1691 C C . ASP B 1 105 ? 14.617 9.750 -13.934 1.00 17.09 105 ASP B C 1
ATOM 1692 O O . ASP B 1 105 ? 14.416 8.625 -13.482 1.00 18.66 105 ASP B O 1
ATOM 1697 N N . ALA B 1 106 ? 15.745 10.541 -13.673 1.00 18.18 106 ALA B N 1
ATOM 1698 C CA . ALA B 1 106 ? 16.742 9.820 -12.737 1.00 14.13 106 ALA B CA 1
ATOM 1699 C C . ALA B 1 106 ? 16.070 9.908 -11.348 1.00 14.40 106 ALA B C 1
ATOM 1700 O O . ALA B 1 106 ? 16.311 8.919 -10.643 1.00 12.69 106 ALA B O 1
ATOM 1702 N N . LEU B 1 107 ? 15.282 10.960 -11.012 1.00 17.18 107 LEU B N 1
ATOM 1703 C CA . LEU B 1 107 ? 14.703 10.965 -9.675 1.00 14.82 107 LEU B CA 1
ATOM 1704 C C . LEU B 1 107 ? 13.742 9.757 -9.512 1.00 16.12 107 LEU B C 1
ATOM 1705 O O . LEU B 1 107 ? 13.752 9.090 -8.420 1.00 17.73 107 LEU B O 1
ATOM 1710 N N . LYS B 1 108 ? 12.852 9.506 -10.543 1.00 17.20 108 LYS B N 1
ATOM 1711 C CA . LYS B 1 108 ? 11.989 8.373 -10.497 1.00 17.10 108 LYS B CA 1
ATOM 1712 C C . LYS B 1 108 ? 12.670 7.056 -10.346 1.00 17.43 108 LYS B C 1
ATOM 1713 O O . LYS B 1 108 ? 12.242 6.268 -9.483 1.00 16.66 108 LYS B O 1
ATOM 1719 N N . ALA B 1 109 ? 13.775 6.797 -11.086 1.00 19.82 109 ALA B N 1
ATOM 1720 C CA . ALA B 1 109 ? 14.521 5.509 -10.884 1.00 21.18 109 ALA B CA 1
ATOM 1721 C C . ALA B 1 109 ? 15.081 5.400 -9.469 1.00 24.48 109 ALA B C 1
ATOM 1722 O O . ALA B 1 109 ? 15.007 4.275 -8.853 1.00 25.89 109 ALA B O 1
ATOM 1724 N N . GLN B 1 110 ? 15.723 6.453 -8.905 1.00 20.90 110 GLN B N 1
ATOM 1725 C CA . GLN B 1 110 ? 16.275 6.410 -7.551 1.00 20.36 110 GLN B CA 1
ATOM 1726 C C . GLN B 1 110 ? 15.171 6.441 -6.537 1.00 18.29 110 GLN B C 1
ATOM 1727 O O . GLN B 1 110 ? 15.433 5.835 -5.469 1.00 24.47 110 GLN B O 1
ATOM 1733 N N . ALA B 1 111 ? 13.983 7.065 -6.713 1.00 21.01 111 ALA B N 1
ATOM 1734 C CA . ALA B 1 111 ? 12.950 6.890 -5.650 1.00 19.08 111 ALA B CA 1
ATOM 1735 C C . ALA B 1 111 ? 12.504 5.473 -5.425 1.00 20.24 111 ALA B C 1
ATOM 1736 O O . ALA B 1 111 ? 12.104 4.992 -4.301 1.00 19.94 111 ALA B O 1
ATOM 1738 N N . ALA B 1 112 ? 12.474 4.596 -6.422 1.00 23.57 112 ALA B N 1
ATOM 1739 C CA . ALA B 1 112 ? 12.101 3.194 -6.363 1.00 23.39 112 ALA B CA 1
ATOM 1740 C C . ALA B 1 112 ? 13.087 2.513 -5.476 1.00 26.44 112 ALA B C 1
ATOM 1741 O O . A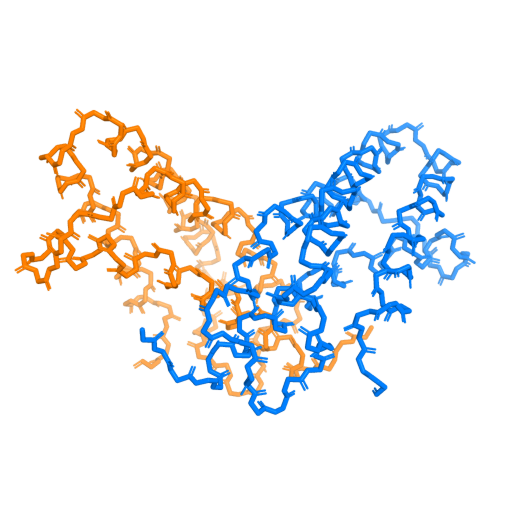LA B 1 112 ? 12.621 1.834 -4.570 1.00 28.11 112 ALA B O 1
ATOM 1743 N N . ALA B 1 113 ? 14.406 2.761 -5.619 1.00 20.66 113 ALA B N 1
ATOM 1744 C CA . ALA B 1 113 ? 15.358 2.136 -4.761 1.00 22.45 113 ALA B CA 1
ATOM 1745 C C . ALA B 1 113 ? 15.297 2.606 -3.337 1.00 21.97 113 ALA B C 1
ATOM 1746 O O . ALA B 1 113 ? 15.634 1.807 -2.413 1.00 22.54 113 ALA B O 1
ATOM 1748 N N . THR B 1 114 ? 14.910 3.829 -3.089 1.00 16.58 114 THR B N 1
ATOM 1749 C CA . THR B 1 114 ? 14.856 4.370 -1.709 1.00 19.87 114 THR B CA 1
ATOM 1750 C C . THR B 1 114 ? 13.609 3.860 -0.968 1.00 19.32 114 THR B C 1
ATOM 1751 O O . THR B 1 114 ? 13.670 3.556 0.194 1.00 17.88 114 THR B O 1
ATOM 1755 N N . GLY B 1 115 ? 12.523 3.699 -1.780 1.00 20.57 115 GLY B N 1
ATOM 1756 C CA . GLY B 1 115 ? 11.314 3.224 -1.038 1.00 22.06 115 GLY B CA 1
ATOM 1757 C C . GLY B 1 115 ? 11.472 1.816 -0.511 1.00 21.05 115 GLY B C 1
ATOM 1758 O O . GLY B 1 115 ? 10.876 1.452 0.503 1.00 24.58 115 GLY B O 1
ATOM 1759 N N . LYS B 1 116 ? 12.208 1.003 -1.201 1.00 22.81 116 LYS B N 1
ATOM 1760 C CA . LYS B 1 116 ? 12.428 -0.429 -0.800 1.00 22.02 116 LYS B CA 1
ATOM 1761 C C . LYS B 1 116 ? 12.948 -0.428 0.615 1.00 20.95 116 LYS B C 1
ATOM 1762 O O . LYS B 1 116 ? 12.865 -1.448 1.283 1.00 21.41 116 LYS B O 1
ATOM 1768 N N . VAL B 1 117 ? 13.845 0.555 0.998 1.00 17.96 117 VAL B N 1
ATOM 1769 C CA . VAL B 1 117 ? 14.465 0.547 2.292 1.00 17.74 117 VAL B CA 1
ATOM 1770 C C . VAL B 1 117 ? 13.433 0.775 3.393 1.00 17.26 117 VAL B C 1
ATOM 1771 O O . VAL B 1 117 ? 13.427 0.117 4.455 1.00 17.79 117 VAL B O 1
ATOM 1775 N N . CYS B 1 118 ? 12.471 1.708 3.212 1.00 16.23 118 CYS B N 1
ATOM 1776 C CA . CYS B 1 118 ? 11.458 1.857 4.228 1.00 16.90 118 CYS B CA 1
ATOM 1777 C C . CYS B 1 118 ? 10.695 0.515 4.346 1.00 16.81 118 CYS B C 1
ATOM 1778 O O . CYS B 1 118 ? 10.536 0.041 5.471 1.00 17.89 118 CYS B O 1
ATOM 1781 N N . LYS B 1 119 ? 10.254 0.007 3.243 1.00 20.13 119 LYS B N 1
ATOM 1782 C CA . LYS B 1 119 ? 9.487 -1.268 3.197 1.00 23.73 119 LYS B CA 1
ATOM 1783 C C . LYS B 1 119 ? 10.222 -2.426 3.816 1.00 19.91 119 LYS B C 1
ATOM 1784 O O . LYS B 1 119 ? 9.682 -3.107 4.708 1.00 20.28 119 LYS B O 1
ATOM 1790 N N . ALA B 1 120 ? 11.497 -2.777 3.474 1.00 21.12 120 ALA B N 1
ATOM 1791 C CA . ALA B 1 120 ? 12.247 -3.783 4.089 1.00 19.37 120 ALA B CA 1
ATOM 1792 C C . ALA B 1 120 ? 12.238 -3.618 5.597 1.00 22.20 120 ALA B C 1
ATOM 1793 O O . ALA B 1 120 ? 12.238 -4.758 6.199 1.00 20.93 120 ALA B O 1
ATOM 1795 N N . CYS B 1 121 ? 12.647 -2.515 6.233 1.00 20.65 121 CYS B N 1
ATOM 1796 C CA . CYS B 1 121 ? 12.741 -2.430 7.602 1.00 15.50 121 CYS B CA 1
ATOM 1797 C C . CYS B 1 121 ? 11.356 -2.579 8.291 1.00 20.26 121 CYS B C 1
ATOM 1798 O O . CYS B 1 121 ? 11.278 -3.270 9.289 1.00 21.74 121 CYS B O 1
ATOM 1801 N N . HIS B 1 122 ? 10.356 -2.023 7.688 1.00 18.78 122 HIS B N 1
ATOM 1802 C CA . HIS B 1 122 ? 8.972 -2.162 8.306 1.00 20.69 122 HIS B CA 1
ATOM 1803 C C . HIS B 1 122 ? 8.566 -3.625 8.321 1.00 21.62 122 HIS B C 1
ATOM 1804 O O . HIS B 1 122 ? 8.053 -4.074 9.396 1.00 23.95 122 HIS B O 1
ATOM 1811 N N . GLU B 1 123 ? 8.771 -4.356 7.266 1.00 20.62 123 GLU B N 1
ATOM 1812 C CA . GLU B 1 123 ? 8.480 -5.800 7.191 1.00 21.58 123 GLU B CA 1
ATOM 1813 C C . GLU B 1 123 ? 9.122 -6.609 8.267 1.00 22.91 123 GLU B C 1
ATOM 1814 O O . GLU B 1 123 ? 8.436 -7.442 8.955 1.00 26.62 123 GLU B O 1
ATOM 1820 N N . GLU B 1 124 ? 10.376 -6.278 8.660 1.00 23.77 124 GLU B N 1
ATOM 1821 C CA . GLU B 1 124 ? 11.120 -7.011 9.624 1.00 24.41 124 GLU B CA 1
ATOM 1822 C C . GLU B 1 124 ? 10.842 -6.445 10.999 1.00 23.13 124 GLU B C 1
ATOM 1823 O O . GLU B 1 124 ? 11.030 -7.283 11.913 1.00 27.41 124 GLU B O 1
ATOM 1829 N N . PHE B 1 125 ? 10.681 -5.149 11.187 1.00 21.62 125 PHE B N 1
ATOM 1830 C CA . PHE B 1 125 ? 10.773 -4.646 12.589 1.00 20.16 125 PHE B CA 1
ATOM 1831 C C . PHE B 1 125 ? 9.587 -3.859 13.073 1.00 22.62 125 PHE B C 1
ATOM 1832 O O . PHE B 1 125 ? 9.625 -3.574 14.255 1.00 23.96 125 PHE B O 1
ATOM 1840 N N . LYS B 1 126 ? 8.648 -3.540 12.208 1.00 23.78 126 LYS B N 1
ATOM 1841 C CA . LYS B 1 126 ? 7.508 -2.656 12.644 1.00 25.69 126 LYS B CA 1
ATOM 1842 C C . LYS B 1 126 ? 6.319 -3.580 12.961 1.00 28.87 126 LYS B C 1
ATOM 1843 O O . LYS B 1 126 ? 6.089 -4.480 12.151 1.00 29.55 126 LYS B O 1
ATOM 1849 N N . GLN B 1 127 ? 5.744 -3.397 14.114 1.00 33.67 127 GLN B N 1
ATOM 1850 C CA . GLN B 1 127 ? 4.696 -4.279 14.653 1.00 40.50 127 GLN B CA 1
ATOM 1851 C C . GLN B 1 127 ? 3.407 -4.180 13.832 1.00 45.28 127 GLN B C 1
ATOM 1852 O O . GLN B 1 127 ? 2.914 -5.223 13.333 1.00 47.58 127 GLN B O 1
ATOM 1858 N N . ASP B 1 128 ? 2.924 -3.002 13.611 1.00 49.74 128 ASP B N 1
ATOM 1859 C CA . ASP B 1 128 ? 1.694 -2.710 12.892 1.00 57.31 128 ASP B CA 1
ATOM 1860 C C . ASP B 1 128 ? 1.742 -2.433 11.403 1.00 61.00 128 ASP B C 1
ATOM 1861 O O . ASP B 1 128 ? 0.644 -2.592 10.748 1.00 64.63 128 ASP B O 1
#

CATH classification: 1.20.120.10

Nearest PDB structures (foldseek):
  2ccy-assembly1_B  TM=1.008E+00  e=3.075E-17  Magnetospirillum molischianum
  2j8w-assembly1_A  TM=8.726E-01  e=1.601E-05  Rubrivivax gelatinosus
  8h28-assembly1_B  TM=8.885E-01  e=8.726E-05  Shewanella sp. DB6705
  1mqv-assembly1_A  TM=9.036E-01  e=5.604E-03  Rhodopseudomonas palustris
  2ccy-assembly1_B  TM=1.003E+00  e=1.835E-16  Magnetospirillum molischianum

Solvent-accessible surface area: 13386 Å² total; per-residue (Å²): 157,53,136,53,114,27,30,18,58,5,10,49,0,0,45,31,0,20,89,28,11,40,71,39,0,30,15,20,37,64,68,178,51,132,82,18,114,66,4,24,94,49,0,65,15,1,7,32,0,2,121,0,0,46,30,2,32,48,202,58,6,85,94,16,92,123,24,70,22,76,96,65,4,41,49,100,74,32,81,90,7,77,116,20,25,136,40,5,10,82,36,0,74,112,0,4,60,13,23,145,81,17,67,112,39,1,83,71,27,2,74,39,0,21,158,25,33,136,57,26,96,134,74,8,103,70,188,148,38,138,57,106,32,38,20,53,4,11,51,0,0,50,30,0,21,100,33,11,36,74,41,0,34,16,14,37,64,66,176,54,130,83,18,112,65,4,26,91,48,0,73,11,1,6,33,0,2,120,0,0,45,29,2,32,50,204,56,8,77,94,18,82,125,18,64,22,75,93,57,5,47,42,112,70,39,82,71,8,77,108,18,25,134,39,6,12,69,32,0,79,106,0,4,56,14,22,148,80,19,69,110,40,1,84,74,27,3,72,45,0,19,145,27,36,141,48,27,89,137,61,8,86,99,127

B-factor: mean 28.23, std 12.22, range [8.1, 75.06]

Radius of gyration: 18.62 Å; Cα contacts (8 Å, |Δi|>4): 321; chains: 2; bounding box: 44×49×53 Å

Foldseek 3Di:
DDDLVVLQCVQVVLVVLLCVLLPQLLCLLVVNHPQDPCNLVSLQVQLVSLVVNCSSVDPPNLDRVVDFWDNCCNPVCVVVNNVLSVLLNVLSNVLSVQSVVDSVSNSVSSVVNVVSVVVNCVPIGHD/DQDLVNLVCVQVVLVVLLCVLLVQLVCVLVVNHDQDLCNLVSLQVNLVSLVVNVSSVDPPNQDRVVAFWDNCCVPVCVVVNNVLSVVLNVLSNVLSVLSVVDSVSNSVSSVVNVVSVVVNCVPIGRD